Protein AF-A0A935EJ05-F1 (afdb_monomer_lite)

Structure (mmCIF, N/CA/C/O backbone):
data_AF-A0A935EJ05-F1
#
_entry.id   AF-A0A935EJ05-F1
#
loop_
_atom_site.group_PDB
_atom_site.id
_atom_site.type_symbol
_atom_site.label_atom_id
_atom_site.label_alt_id
_atom_site.label_comp_id
_atom_site.label_asym_id
_atom_site.label_entity_id
_atom_site.label_seq_id
_atom_site.pdbx_PDB_ins_code
_atom_site.Cartn_x
_atom_site.Cartn_y
_atom_site.Cartn_z
_atom_site.occupancy
_atom_site.B_iso_or_equiv
_atom_site.auth_seq_id
_atom_site.auth_comp_id
_atom_site.auth_asym_id
_atom_site.auth_atom_id
_atom_site.pdbx_PDB_model_num
ATOM 1 N N . MET A 1 1 ? -19.590 2.234 17.510 1.00 47.81 1 MET A N 1
ATOM 2 C CA . MET A 1 1 ? -18.972 3.564 17.325 1.00 47.81 1 MET A CA 1
ATOM 3 C C . MET A 1 1 ? -18.011 3.777 18.486 1.00 47.81 1 MET A C 1
ATOM 5 O O . MET A 1 1 ? -18.469 3.718 19.620 1.00 47.81 1 MET A O 1
ATOM 9 N N . PHE A 1 2 ? -16.704 3.905 18.238 1.00 45.69 2 PHE A N 1
ATOM 10 C CA . PHE A 1 2 ? -15.727 4.216 19.293 1.00 45.69 2 PHE A CA 1
ATOM 11 C C . PHE A 1 2 ? -15.609 5.738 19.418 1.00 45.69 2 PHE A C 1
ATOM 13 O O . PHE A 1 2 ? -15.189 6.392 18.466 1.00 45.69 2 PHE A O 1
ATOM 20 N N . ALA A 1 3 ? -16.020 6.293 20.558 1.00 40.94 3 ALA A N 1
ATOM 21 C CA . ALA A 1 3 ? -15.982 7.726 20.847 1.00 40.94 3 ALA A CA 1
ATOM 22 C C . ALA A 1 3 ? -15.034 7.996 22.028 1.00 40.94 3 ALA A C 1
ATOM 24 O O . ALA A 1 3 ? -15.463 8.155 23.167 1.00 40.94 3 ALA A O 1
ATOM 25 N N . SER A 1 4 ? -13.733 8.004 21.753 1.00 39.62 4 SER A N 1
ATOM 26 C CA . SER A 1 4 ? -12.677 8.509 22.639 1.00 39.62 4 SER A CA 1
ATOM 27 C C . SER A 1 4 ? -11.564 9.100 21.772 1.00 39.62 4 SER A C 1
ATOM 29 O O . SER A 1 4 ? -11.474 8.759 20.593 1.00 39.62 4 SER A O 1
ATOM 31 N N . SER A 1 5 ? -10.743 10.004 22.323 1.00 47.84 5 SER A N 1
ATOM 32 C CA . SER A 1 5 ? -9.617 10.602 21.586 1.00 47.84 5 SER A CA 1
ATOM 33 C C . SER A 1 5 ? -8.702 9.519 21.016 1.00 47.84 5 SER A C 1
ATOM 35 O O . SER A 1 5 ? -8.387 9.562 19.837 1.00 47.84 5 SER A O 1
ATOM 37 N N . ASP A 1 6 ? -8.429 8.478 21.801 1.00 56.91 6 ASP A N 1
ATOM 38 C CA . ASP A 1 6 ? -7.730 7.269 21.374 1.00 56.91 6 ASP A CA 1
ATOM 39 C C . ASP A 1 6 ? -8.587 6.045 21.699 1.00 56.91 6 ASP A C 1
ATOM 41 O O . ASP A 1 6 ? -9.096 5.917 22.818 1.00 56.91 6 ASP A O 1
ATOM 45 N N . ALA A 1 7 ? -8.777 5.149 20.730 1.00 62.22 7 ALA A N 1
ATOM 46 C CA . ALA A 1 7 ? -9.457 3.876 20.934 1.00 62.22 7 ALA A CA 1
ATOM 47 C C . ALA A 1 7 ? -8.416 2.755 21.027 1.00 62.22 7 ALA A C 1
ATOM 49 O O . ALA A 1 7 ? -7.776 2.400 20.037 1.00 62.22 7 ALA A O 1
ATOM 50 N N . THR A 1 8 ? -8.264 2.170 22.213 1.00 65.00 8 THR A N 1
ATOM 51 C CA . THR A 1 8 ? -7.400 1.002 22.419 1.00 65.00 8 THR A CA 1
ATOM 52 C C . THR A 1 8 ? -8.254 -0.247 22.497 1.00 65.00 8 THR A C 1
ATOM 54 O O . THR A 1 8 ? -9.119 -0.367 23.366 1.00 65.00 8 THR A O 1
ATOM 57 N N . LEU A 1 9 ? -7.994 -1.201 21.609 1.00 69.88 9 LEU A N 1
ATOM 58 C CA . LEU A 1 9 ? -8.650 -2.496 21.654 1.00 69.88 9 LEU A CA 1
ATOM 59 C C . LEU A 1 9 ? -7.857 -3.445 22.559 1.00 69.88 9 LEU A C 1
ATOM 61 O O . LEU A 1 9 ? -6.690 -3.741 22.293 1.00 69.88 9 LEU A O 1
ATOM 65 N N . VAL A 1 10 ? -8.499 -3.934 23.621 1.00 58.50 10 VAL A N 1
ATOM 66 C CA . VAL A 1 10 ? -7.973 -4.994 24.491 1.00 58.50 10 VAL A CA 1
ATOM 67 C C . VAL A 1 10 ? -8.939 -6.172 24.403 1.00 58.50 10 VAL A C 1
ATOM 69 O O . VAL A 1 10 ? -10.046 -6.110 24.929 1.00 58.50 10 VAL A O 1
ATOM 72 N N . GLY A 1 11 ? -8.539 -7.224 23.686 1.00 48.09 11 GLY A N 1
ATOM 73 C CA . GLY A 1 11 ? -9.376 -8.398 23.415 1.00 48.09 11 GLY A CA 1
ATOM 74 C C . GLY A 1 11 ? -9.926 -8.457 21.986 1.00 48.09 11 GLY A C 1
ATOM 75 O O . GLY A 1 11 ? -9.450 -7.756 21.090 1.00 48.09 11 GLY A O 1
ATOM 76 N N . ASN A 1 12 ? -10.902 -9.342 21.772 1.00 52.47 12 ASN A N 1
ATOM 77 C CA . ASN A 1 12 ? -11.478 -9.606 20.453 1.00 52.47 12 ASN A CA 1
ATOM 78 C C . ASN A 1 12 ? -12.685 -8.698 20.205 1.00 52.47 12 ASN A C 1
ATOM 80 O O . ASN A 1 12 ? -13.637 -8.721 20.984 1.00 52.47 12 ASN A O 1
ATOM 84 N N . VAL A 1 13 ? -12.679 -7.948 19.103 1.00 67.19 13 VAL A N 1
ATOM 85 C CA . VAL A 1 13 ? -13.841 -7.172 18.651 1.00 67.19 13 VAL A CA 1
ATOM 86 C C . VAL A 1 13 ? -14.150 -7.488 17.195 1.00 67.19 13 VAL A C 1
ATOM 88 O O . VAL A 1 13 ? -13.272 -7.503 16.333 1.00 67.19 13 VAL A O 1
ATOM 91 N N . THR A 1 14 ? -15.431 -7.712 16.918 1.00 57.09 14 THR A N 1
ATOM 92 C CA . THR A 1 14 ? -15.978 -7.776 15.563 1.00 57.09 14 THR A CA 1
ATOM 93 C C . THR A 1 14 ? -16.782 -6.509 15.322 1.00 57.09 14 THR A C 1
ATOM 95 O O . THR A 1 14 ? -17.647 -6.164 16.128 1.00 57.09 14 THR A O 1
ATOM 98 N N . LEU A 1 15 ? -16.491 -5.801 14.232 1.00 63.00 15 LEU A N 1
ATOM 99 C CA . LEU A 1 15 ? -17.239 -4.605 13.851 1.00 63.00 15 LEU A CA 1
ATOM 100 C C . LEU A 1 15 ? -18.220 -4.916 12.716 1.00 63.00 15 LEU A C 1
ATOM 102 O O . LEU A 1 15 ? -17.890 -5.639 11.773 1.00 63.00 15 LEU A O 1
ATOM 106 N N . GLY A 1 16 ? -19.419 -4.339 12.828 1.00 55.34 16 GLY A N 1
ATOM 107 C CA . GLY A 1 16 ? -20.314 -4.106 11.693 1.00 55.34 16 GLY A CA 1
ATOM 108 C C . GLY A 1 16 ? -19.818 -2.945 10.821 1.00 55.34 16 GLY A C 1
ATOM 109 O O . GLY A 1 16 ? -18.735 -2.408 11.063 1.00 55.34 16 GLY A O 1
ATOM 110 N N . ASP A 1 17 ? -20.619 -2.516 9.844 1.00 57.94 17 ASP A N 1
ATOM 111 C CA . ASP A 1 17 ? -20.356 -1.264 9.125 1.00 57.94 17 ASP A CA 1
ATOM 112 C C . ASP A 1 17 ? -20.295 -0.075 10.098 1.00 57.94 17 ASP A C 1
ATOM 114 O O . ASP A 1 17 ? -21.114 0.053 11.015 1.00 57.94 17 ASP A O 1
ATOM 118 N N . GLY A 1 18 ? -19.323 0.820 9.908 1.00 61.59 18 GLY A N 1
ATOM 119 C CA . GLY A 1 18 ? -19.236 2.022 10.730 1.00 61.59 18 GLY A CA 1
ATOM 120 C C . GLY A 1 18 ? -17.973 2.857 10.548 1.00 61.59 18 GLY A C 1
ATOM 121 O O . GLY A 1 18 ? -16.944 2.406 10.042 1.00 61.59 18 GLY A O 1
ATOM 122 N N . ASN A 1 19 ? -18.065 4.100 11.022 1.00 64.19 19 ASN A N 1
ATOM 123 C CA . ASN A 1 19 ? -16.942 5.027 11.119 1.00 64.19 19 ASN A CA 1
ATOM 124 C C . ASN A 1 19 ? -16.327 4.964 12.522 1.00 64.19 19 ASN A C 1
ATOM 126 O O . ASN A 1 19 ? -17.043 4.903 13.530 1.00 64.19 19 ASN A O 1
ATOM 130 N N . VAL A 1 20 ? -15.000 5.034 12.590 1.00 68.81 20 VAL A N 1
ATOM 131 C CA . VAL A 1 20 ? -14.280 5.322 13.836 1.00 68.81 20 VAL A CA 1
ATOM 132 C C . VAL A 1 20 ? -14.153 6.836 13.975 1.00 68.81 20 VAL A C 1
ATOM 134 O O . VAL A 1 20 ? -13.701 7.504 13.053 1.00 68.81 20 VAL A O 1
ATOM 137 N N . THR A 1 21 ? -14.559 7.374 15.124 1.00 64.19 21 THR A N 1
ATOM 138 C CA . THR A 1 21 ? -14.509 8.813 15.445 1.00 64.19 21 THR A CA 1
ATOM 139 C C . THR A 1 21 ? -13.397 9.138 16.453 1.00 64.19 21 THR A C 1
ATOM 141 O O . THR A 1 21 ? -13.548 10.041 17.269 1.00 64.19 21 THR A O 1
ATOM 144 N N . ALA A 1 22 ? -12.307 8.369 16.429 1.00 70.44 22 ALA A N 1
ATOM 145 C CA . ALA A 1 22 ? -11.110 8.563 17.254 1.00 70.44 22 ALA A CA 1
ATOM 146 C C . ALA A 1 22 ? -9.976 9.165 16.412 1.00 70.44 22 ALA A C 1
ATOM 148 O O . ALA A 1 22 ? -10.008 9.046 15.192 1.00 70.44 22 ALA A O 1
ATOM 149 N N . THR A 1 23 ? -8.959 9.772 17.025 1.00 76.62 23 THR A N 1
ATOM 150 C CA . THR A 1 23 ? -7.753 10.209 16.291 1.00 76.62 23 THR A CA 1
ATOM 151 C C . THR A 1 23 ? -6.787 9.045 16.066 1.00 76.62 23 THR A C 1
ATOM 153 O O . THR A 1 23 ? -6.032 9.036 15.089 1.00 76.62 23 THR A O 1
ATOM 156 N N . SER A 1 24 ? -6.844 8.024 16.926 1.00 85.00 24 SER A N 1
ATOM 157 C CA . SER A 1 24 ? -6.089 6.785 16.773 1.00 85.00 24 SER A CA 1
ATOM 158 C C . SER A 1 24 ? -6.899 5.534 17.135 1.00 85.00 24 SER A C 1
ATOM 160 O O . SER A 1 24 ? -7.814 5.562 17.961 1.00 85.00 24 SER A O 1
ATOM 162 N N . LEU A 1 25 ? -6.547 4.420 16.490 1.00 89.38 25 LEU A N 1
ATOM 163 C CA . LEU A 1 25 ? -6.999 3.070 16.802 1.00 89.38 25 LEU A CA 1
ATOM 164 C C . LEU A 1 25 ? -5.767 2.183 17.012 1.00 89.38 25 LEU A C 1
ATOM 166 O O . LEU A 1 25 ? -5.023 1.908 16.067 1.00 89.38 25 LEU A O 1
ATOM 170 N N . ALA A 1 26 ? -5.558 1.737 18.248 1.00 90.38 26 ALA A N 1
ATOM 171 C CA . ALA A 1 26 ? -4.430 0.896 18.630 1.00 90.38 26 ALA A CA 1
ATOM 172 C C . ALA A 1 26 ? -4.877 -0.551 18.892 1.00 90.38 26 ALA A C 1
ATOM 174 O O . ALA A 1 26 ? -5.743 -0.809 19.734 1.00 90.38 26 ALA A O 1
ATOM 175 N N . LEU A 1 27 ? -4.263 -1.505 18.189 1.00 90.50 27 LEU A N 1
ATOM 176 C CA . LEU A 1 27 ? -4.427 -2.942 18.403 1.00 90.50 27 LEU A CA 1
ATOM 177 C C . LEU A 1 27 ? -3.272 -3.453 19.266 1.00 90.50 27 LEU A C 1
ATOM 179 O O . LEU A 1 27 ? -2.158 -3.651 18.776 1.00 90.50 27 LEU A O 1
ATOM 183 N N . ASN A 1 28 ? -3.523 -3.662 20.557 1.00 88.06 28 ASN A N 1
ATOM 184 C CA . ASN A 1 28 ? -2.504 -4.188 21.464 1.00 88.06 28 ASN A CA 1
ATOM 185 C C . ASN A 1 28 ? -2.131 -5.634 21.122 1.00 88.06 28 ASN A C 1
ATOM 187 O O . ASN A 1 28 ? -2.900 -6.364 20.497 1.00 88.06 28 ASN A O 1
ATOM 191 N N . THR A 1 29 ? -0.957 -6.070 21.577 1.00 89.44 29 THR A N 1
ATOM 192 C CA . THR A 1 29 ? -0.537 -7.471 21.468 1.00 89.44 29 THR A CA 1
ATOM 193 C C . THR A 1 29 ? -1.628 -8.401 22.003 1.00 89.44 29 THR A C 1
ATOM 195 O O . THR A 1 29 ? -2.122 -8.214 23.114 1.00 89.44 29 THR A O 1
ATOM 198 N N . GLY A 1 30 ? -2.016 -9.394 21.202 1.00 85.75 30 GLY A N 1
ATOM 199 C CA . GLY A 1 30 ? -3.084 -10.343 21.533 1.00 85.75 30 GLY A CA 1
ATOM 200 C C . GLY A 1 30 ? -4.512 -9.843 21.274 1.00 85.75 30 GLY A C 1
ATOM 201 O O . GLY A 1 30 ? -5.436 -10.649 21.334 1.00 85.75 30 GLY A O 1
ATOM 202 N N . ALA A 1 31 ? -4.719 -8.562 20.950 1.00 89.00 31 ALA A N 1
ATOM 203 C CA . ALA A 1 31 ? -6.017 -8.075 20.491 1.00 89.00 31 ALA A CA 1
ATOM 204 C C . ALA A 1 31 ? -6.293 -8.551 19.059 1.00 89.00 31 ALA A C 1
ATOM 206 O O . ALA A 1 31 ? -5.389 -8.569 18.219 1.00 89.00 31 ALA A O 1
ATOM 207 N N . VAL A 1 32 ? -7.550 -8.892 18.773 1.00 89.75 32 VAL A N 1
ATOM 208 C CA . VAL A 1 32 ? -8.003 -9.259 17.428 1.00 89.75 32 VAL A CA 1
ATOM 209 C C . VAL A 1 32 ? -9.156 -8.352 17.028 1.00 89.75 32 VAL A C 1
ATOM 211 O O . VAL A 1 32 ? -10.212 -8.351 17.657 1.00 89.75 32 VAL A O 1
ATOM 214 N N . LEU A 1 33 ? -8.970 -7.608 15.945 1.00 89.44 33 LEU A N 1
ATOM 215 C CA . LEU A 1 33 ? -10.027 -6.890 15.255 1.00 89.44 33 LEU A CA 1
ATOM 216 C C . LEU A 1 33 ? -10.383 -7.653 13.977 1.00 89.44 33 LEU A C 1
ATOM 218 O O . LEU A 1 33 ? -9.564 -7.772 13.066 1.00 89.44 33 LEU A O 1
ATOM 222 N N . ALA A 1 34 ? -11.599 -8.188 13.910 1.00 90.00 34 ALA A N 1
ATOM 223 C CA . ALA A 1 34 ? -12.103 -8.875 12.725 1.00 90.00 34 ALA A CA 1
ATOM 224 C C . ALA A 1 34 ? -13.115 -7.989 11.983 1.00 90.00 34 ALA A C 1
ATOM 226 O O . ALA A 1 34 ? -14.203 -7.716 12.496 1.00 90.00 34 ALA A O 1
ATOM 227 N N . VAL A 1 35 ? -12.781 -7.573 10.761 1.00 86.69 35 VAL A N 1
ATOM 228 C CA . VAL A 1 35 ? -13.686 -6.866 9.846 1.00 86.69 35 VAL A CA 1
ATOM 229 C C . VAL A 1 35 ? -14.279 -7.915 8.909 1.00 86.69 35 VAL A C 1
ATOM 231 O O . VAL A 1 35 ? -13.615 -8.386 7.992 1.00 86.69 35 VAL A O 1
ATOM 234 N N . SER A 1 36 ? -15.504 -8.370 9.172 1.00 84.62 36 SER A N 1
ATOM 235 C CA . SER A 1 36 ? -16.108 -9.502 8.446 1.00 84.62 36 SER A CA 1
ATOM 236 C C . SER A 1 36 ? -17.238 -9.031 7.538 1.00 84.62 36 SER A C 1
ATOM 238 O O . SER A 1 36 ? -18.319 -8.734 8.028 1.00 84.62 36 SER A O 1
ATOM 240 N N . GLY A 1 37 ? -16.985 -8.942 6.227 1.00 77.75 37 GLY A N 1
ATOM 241 C CA . GLY A 1 37 ? -18.000 -8.597 5.216 1.00 77.75 37 GLY A CA 1
ATOM 242 C C . GLY A 1 37 ? -18.483 -7.139 5.215 1.00 77.75 37 GLY A C 1
ATOM 243 O O . GLY A 1 37 ? -19.319 -6.789 4.392 1.00 77.75 37 GLY A O 1
ATOM 244 N N . ASN A 1 38 ? -17.943 -6.303 6.102 1.00 85.62 38 ASN A N 1
ATOM 245 C CA . ASN A 1 38 ? -18.301 -4.894 6.286 1.00 85.62 38 ASN A CA 1
ATOM 246 C C . ASN A 1 38 ? -17.145 -3.974 5.881 1.00 85.62 38 ASN A C 1
ATOM 248 O O . ASN A 1 38 ? -16.023 -4.446 5.691 1.00 85.62 38 ASN A O 1
ATOM 252 N N . THR A 1 39 ? -17.386 -2.663 5.810 1.00 89.25 39 THR A N 1
ATOM 253 C CA . THR A 1 39 ? -16.303 -1.672 5.704 1.00 89.25 39 THR A CA 1
ATOM 254 C C . THR A 1 39 ? -16.087 -0.920 7.016 1.00 89.25 39 THR A C 1
ATOM 256 O O . THR A 1 39 ? -16.956 -0.184 7.483 1.00 89.25 39 THR A O 1
ATOM 259 N N . LEU A 1 40 ? -14.879 -1.031 7.566 1.00 90.88 40 LEU A N 1
ATOM 260 C CA . LEU A 1 40 ? -14.379 -0.176 8.636 1.00 90.88 40 LEU A CA 1
ATOM 261 C C . LEU A 1 40 ? -13.755 1.084 8.035 1.00 90.88 40 LEU A C 1
ATOM 263 O O . LEU A 1 40 ? -12.720 1.004 7.379 1.00 90.88 40 LEU A O 1
ATOM 267 N N . THR A 1 41 ? -14.346 2.250 8.286 1.00 91.31 41 THR A N 1
ATOM 268 C CA . THR A 1 41 ? -13.802 3.520 7.784 1.00 91.31 41 THR A CA 1
ATOM 269 C C . THR A 1 41 ? -13.012 4.270 8.856 1.00 91.31 41 THR A C 1
ATOM 271 O O . THR A 1 41 ? -13.528 4.584 9.932 1.00 91.31 41 THR A O 1
ATOM 274 N N . LEU A 1 42 ? -11.772 4.607 8.508 1.00 91.62 42 LEU A N 1
ATOM 275 C CA . LEU A 1 42 ? -10.798 5.372 9.277 1.00 91.62 42 LEU A CA 1
ATOM 276 C C . LEU A 1 42 ? -10.559 6.720 8.575 1.00 91.62 42 LEU A C 1
ATOM 278 O O . LEU A 1 42 ? -9.752 6.829 7.652 1.00 91.62 42 LEU A O 1
ATOM 282 N N . ASN A 1 43 ? -11.313 7.745 8.978 1.00 89.88 43 ASN A N 1
ATOM 283 C CA . ASN A 1 43 ? -11.222 9.097 8.423 1.00 89.88 43 ASN A CA 1
ATOM 284 C C . ASN A 1 43 ? -10.342 9.987 9.308 1.00 89.88 43 ASN A C 1
ATOM 286 O O . ASN A 1 43 ? -10.773 10.408 10.379 1.00 89.88 43 ASN A O 1
ATOM 290 N N . GLY A 1 44 ? -9.114 10.250 8.864 1.00 90.00 44 GLY A N 1
ATOM 291 C CA . GLY A 1 44 ? -8.141 11.013 9.643 1.00 90.00 44 GLY A CA 1
ATOM 292 C C . GLY A 1 44 ? -7.616 10.266 10.874 1.00 90.00 44 GLY A C 1
ATOM 293 O O . GLY A 1 44 ? -7.174 10.900 11.830 1.00 90.00 44 GLY A O 1
ATOM 294 N N . VAL A 1 45 ? -7.710 8.931 10.877 1.00 89.69 45 VAL A N 1
ATOM 295 C CA . VAL A 1 45 ? -7.394 8.086 12.038 1.00 89.69 45 VAL A CA 1
ATOM 296 C C . VAL A 1 45 ? -6.078 7.356 11.813 1.00 89.69 45 VAL A C 1
ATOM 298 O O . VAL A 1 45 ? -5.845 6.767 10.756 1.00 89.69 45 VAL A O 1
ATOM 301 N N . SER A 1 46 ? -5.223 7.350 12.833 1.00 92.00 46 SER A N 1
ATOM 302 C CA . SER A 1 46 ? -3.995 6.552 12.834 1.00 92.00 46 SER A CA 1
ATOM 303 C C . SER A 1 46 ? -4.265 5.136 13.337 1.00 92.00 46 SER A C 1
ATOM 305 O O . SER A 1 46 ? -4.645 4.950 14.489 1.00 92.00 46 SER A O 1
ATOM 307 N N . LEU A 1 47 ? -4.043 4.132 12.494 1.00 94.00 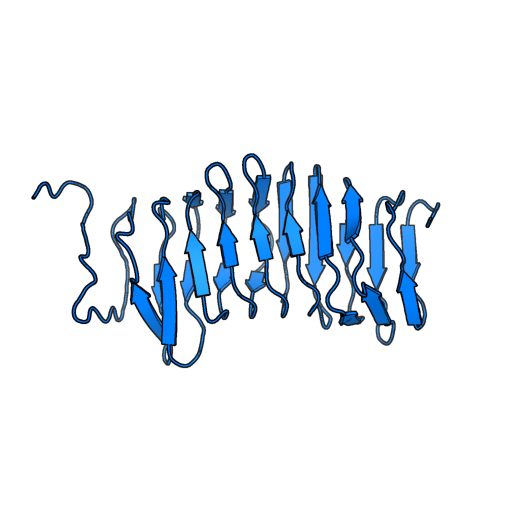47 LEU A N 1
ATOM 308 C CA . LEU A 1 47 ? -4.113 2.717 12.848 1.00 94.00 47 LEU A CA 1
ATOM 309 C C . LEU A 1 47 ? -2.722 2.202 13.221 1.00 94.00 47 LEU A C 1
ATOM 311 O O . LEU A 1 47 ? -1.773 2.355 12.448 1.00 94.00 47 LEU A O 1
ATOM 315 N N . SER A 1 48 ? -2.589 1.579 14.389 1.00 93.25 48 SER A N 1
ATOM 316 C CA . SER A 1 48 ? -1.292 1.087 14.859 1.00 93.25 48 SER A CA 1
ATOM 317 C C . SER A 1 48 ? -1.387 -0.115 15.793 1.00 93.25 48 SER A C 1
ATOM 319 O O . SER A 1 48 ? -2.453 -0.438 16.312 1.00 93.25 48 SER A O 1
ATOM 321 N N . GLY A 1 49 ? -0.240 -0.745 16.047 1.00 90.50 49 GLY A N 1
ATOM 322 C CA . GLY A 1 49 ? -0.066 -1.714 17.127 1.00 90.50 49 GLY A CA 1
ATOM 323 C C . GLY A 1 49 ? 0.265 -3.126 16.651 1.00 90.50 49 GLY A C 1
ATOM 324 O O . GLY A 1 49 ? 0.246 -3.422 15.455 1.00 90.50 49 GLY A O 1
ATOM 325 N N . ALA A 1 50 ? 0.577 -3.988 17.619 1.00 93.12 50 ALA A N 1
ATOM 326 C CA . ALA A 1 50 ? 1.095 -5.342 17.415 1.00 93.12 50 ALA A CA 1
ATOM 327 C C . ALA A 1 50 ? 0.016 -6.447 17.460 1.00 93.12 50 ALA A C 1
ATOM 329 O O . ALA A 1 50 ? 0.340 -7.634 17.483 1.00 93.12 50 ALA A O 1
ATOM 330 N N . GLY A 1 51 ? -1.264 -6.074 17.516 1.00 93.12 51 GLY A N 1
ATOM 331 C CA . GLY A 1 51 ? -2.393 -7.002 17.467 1.00 93.12 51 GLY A CA 1
ATOM 332 C C . GLY A 1 51 ? -2.657 -7.586 16.075 1.00 93.12 51 GLY A C 1
ATOM 333 O O . GLY A 1 51 ? -1.842 -7.490 15.158 1.00 93.12 51 GLY A O 1
ATOM 334 N N . THR A 1 52 ? -3.823 -8.210 15.918 1.00 94.62 52 THR A N 1
ATOM 335 C CA . THR A 1 52 ? -4.275 -8.815 14.659 1.00 94.62 52 THR A CA 1
ATOM 336 C C . THR A 1 52 ? -5.451 -8.039 14.074 1.00 94.62 52 THR A C 1
ATOM 338 O O . THR A 1 52 ? -6.467 -7.869 14.742 1.00 94.62 52 THR A O 1
ATOM 341 N N . LEU A 1 53 ? -5.348 -7.628 12.813 1.00 94.25 53 LEU A N 1
ATOM 342 C CA . LEU A 1 53 ? -6.445 -7.127 11.989 1.00 94.25 53 LEU A CA 1
ATOM 343 C C . LEU A 1 53 ? -6.726 -8.133 10.871 1.00 94.25 53 LEU A C 1
ATOM 345 O O . LEU A 1 53 ? -5.861 -8.416 10.045 1.00 94.25 53 LEU A O 1
ATOM 349 N N . SER A 1 54 ? -7.924 -8.707 10.857 1.00 92.62 54 SER A N 1
ATOM 350 C CA . SER A 1 54 ? -8.270 -9.842 9.993 1.00 92.62 54 SER A CA 1
ATOM 351 C C . SER A 1 54 ? -9.702 -9.757 9.467 1.00 92.62 54 SER A C 1
ATOM 353 O O . SER A 1 54 ? -10.449 -8.844 9.815 1.00 92.62 54 SER A O 1
ATOM 355 N N . GLY A 1 55 ? -10.086 -10.732 8.643 1.00 90.56 55 GLY A N 1
ATOM 356 C CA . GLY A 1 55 ? -11.414 -10.830 8.045 1.00 90.56 55 GLY A CA 1
ATOM 357 C C . GLY A 1 55 ? -11.450 -10.351 6.593 1.00 90.56 55 GLY A C 1
ATOM 358 O O . GLY A 1 55 ? -10.501 -9.757 6.090 1.00 90.56 55 GLY A O 1
ATOM 359 N N . ALA A 1 56 ? -12.543 -10.681 5.905 1.00 90.44 56 ALA A N 1
ATOM 360 C CA . ALA A 1 56 ? -12.729 -10.395 4.479 1.00 90.44 56 ALA A CA 1
ATOM 361 C C . ALA A 1 56 ? -13.348 -9.013 4.196 1.00 90.44 56 ALA A C 1
ATOM 363 O O . ALA A 1 56 ? -13.534 -8.645 3.041 1.00 90.44 56 ALA A O 1
ATOM 364 N N . GLY A 1 57 ? -13.731 -8.276 5.239 1.00 91.19 57 GLY A N 1
ATOM 365 C CA . GLY A 1 57 ? -14.244 -6.917 5.130 1.00 91.19 57 GLY A CA 1
ATOM 366 C C . GLY A 1 57 ? -13.130 -5.890 4.924 1.00 91.19 5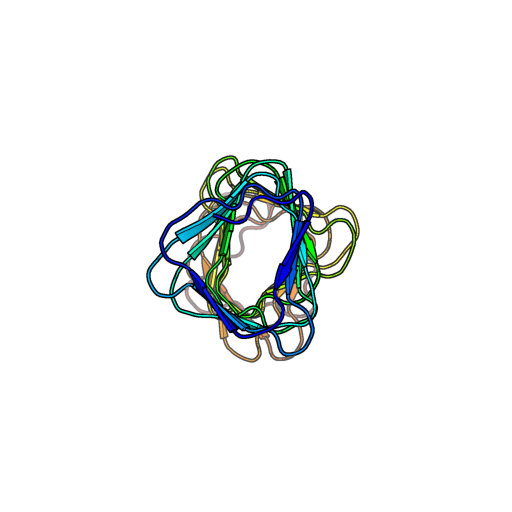7 GLY A C 1
ATOM 367 O O . GLY A 1 57 ? -11.962 -6.149 5.197 1.00 91.19 57 GLY A O 1
ATOM 368 N N . LEU A 1 58 ? -13.505 -4.717 4.429 1.00 94.06 58 LEU A N 1
ATOM 369 C CA . LEU A 1 58 ? -12.580 -3.690 3.970 1.00 94.06 58 LEU A CA 1
ATOM 370 C C . LEU A 1 58 ? -12.188 -2.724 5.091 1.00 94.06 58 LEU A C 1
ATOM 372 O O . LEU A 1 58 ? -13.041 -2.246 5.836 1.00 94.06 58 LEU A O 1
ATOM 376 N N . VAL A 1 59 ? -10.913 -2.358 5.160 1.00 96.12 59 VAL A N 1
ATOM 377 C CA . VAL A 1 59 ? -10.412 -1.253 5.985 1.00 96.12 59 VAL A CA 1
ATOM 378 C C . VAL A 1 59 ? -10.150 -0.058 5.076 1.00 96.12 59 VAL A C 1
ATOM 380 O O . VAL A 1 59 ? -9.203 -0.047 4.290 1.00 96.12 59 VAL A O 1
ATOM 383 N N . ARG A 1 60 ? -11.010 0.956 5.160 1.00 96.12 60 ARG A N 1
ATOM 384 C CA . ARG A 1 60 ? -10.965 2.148 4.312 1.00 96.12 60 ARG A CA 1
ATOM 385 C C . ARG A 1 60 ? -10.297 3.312 5.035 1.00 96.12 60 ARG A C 1
ATOM 387 O O . ARG A 1 60 ? -10.843 3.833 6.003 1.00 96.12 60 ARG A O 1
ATOM 394 N N . MET A 1 61 ? -9.180 3.783 4.499 1.00 96.50 61 MET A N 1
ATOM 395 C CA . MET A 1 61 ? -8.470 4.982 4.939 1.00 96.50 61 MET A CA 1
ATOM 396 C C . MET A 1 61 ? -8.937 6.207 4.146 1.00 96.50 61 MET A C 1
ATOM 398 O O . MET A 1 61 ? -9.102 6.139 2.925 1.00 96.50 61 MET A O 1
ATOM 402 N N . GLN A 1 62 ? -9.141 7.332 4.830 1.00 94.25 62 GLN A N 1
ATOM 403 C CA . GLN A 1 62 ? -9.533 8.613 4.231 1.00 94.25 62 GLN A CA 1
ATOM 404 C C . GLN A 1 62 ? -8.848 9.790 4.925 1.00 94.25 62 GLN A C 1
ATOM 406 O O . GLN A 1 62 ? -8.371 9.657 6.056 1.00 94.25 62 GLN A O 1
ATOM 411 N N . ALA A 1 63 ? -8.849 10.951 4.263 1.00 93.88 63 ALA A N 1
ATOM 412 C CA . ALA A 1 63 ? -8.171 12.160 4.731 1.00 93.88 63 ALA A CA 1
ATOM 413 C C . ALA A 1 63 ? -6.686 11.891 5.063 1.00 93.88 63 ALA A C 1
ATOM 415 O O . ALA A 1 63 ? -6.065 11.000 4.483 1.00 93.88 63 ALA A O 1
ATOM 416 N N . THR A 1 64 ? -6.087 12.683 5.951 1.00 94.62 64 THR A N 1
ATOM 417 C CA . THR A 1 64 ? -4.707 12.457 6.397 1.00 94.62 64 THR A CA 1
ATOM 418 C C . THR A 1 64 ? -4.682 11.393 7.487 1.00 94.62 64 THR A C 1
ATOM 420 O O . THR A 1 64 ? -5.043 11.677 8.624 1.00 94.62 64 THR A O 1
ATOM 423 N N . SER A 1 65 ? -4.243 10.182 7.149 1.00 93.62 65 SER A N 1
ATOM 424 C CA . SER A 1 65 ? -4.228 9.027 8.057 1.00 93.62 65 SER A CA 1
ATOM 425 C C . SER A 1 65 ? -2.848 8.366 8.124 1.00 93.62 65 SER A C 1
ATOM 427 O O . SER A 1 65 ? -1.971 8.633 7.301 1.00 93.62 65 SER A O 1
ATOM 429 N N . THR A 1 66 ? -2.649 7.473 9.095 1.00 94.06 66 THR A N 1
ATOM 430 C CA . THR A 1 66 ? -1.407 6.694 9.234 1.00 94.06 66 THR A CA 1
ATOM 431 C C . THR A 1 66 ? -1.718 5.218 9.452 1.00 94.06 66 THR A C 1
ATOM 433 O O . THR A 1 66 ? -2.665 4.886 10.157 1.00 94.06 66 THR A O 1
ATOM 436 N N . ILE A 1 67 ? -0.899 4.339 8.878 1.00 95.00 67 ILE A N 1
ATOM 437 C CA . ILE A 1 67 ? -0.844 2.910 9.188 1.00 95.00 67 ILE A CA 1
ATOM 438 C C . ILE A 1 67 ? 0.563 2.592 9.705 1.00 95.00 67 ILE A C 1
ATOM 440 O O . ILE A 1 67 ? 1.560 2.819 9.016 1.00 95.00 67 ILE A O 1
ATOM 444 N N . SER A 1 68 ? 0.638 2.042 10.915 1.00 94.31 68 SER A N 1
ATOM 445 C CA . SER A 1 68 ? 1.860 1.505 11.518 1.00 94.31 68 SER A CA 1
ATOM 446 C C . SER A 1 68 ? 1.625 0.050 11.921 1.00 94.31 68 SER A C 1
ATOM 448 O O . SER A 1 68 ? 1.213 -0.254 13.044 1.00 94.31 68 SER A O 1
ATOM 450 N N . ALA A 1 69 ? 1.812 -0.851 10.957 1.00 93.25 69 ALA A N 1
ATOM 451 C CA . ALA A 1 69 ? 1.469 -2.262 11.079 1.00 93.25 69 ALA A CA 1
ATOM 452 C C . ALA A 1 69 ? 2.654 -3.078 11.619 1.00 93.25 69 ALA A C 1
ATOM 454 O O . ALA A 1 69 ? 3.459 -3.611 10.856 1.00 93.25 69 ALA A O 1
ATOM 455 N N . SER A 1 70 ? 2.769 -3.169 12.947 1.00 93.50 70 SER A N 1
ATOM 456 C CA . SER A 1 70 ? 3.784 -3.996 13.624 1.00 93.50 70 SER A CA 1
ATOM 457 C C . SER A 1 70 ? 3.278 -5.382 14.050 1.00 93.50 70 SER A C 1
ATOM 459 O O . SER A 1 70 ? 4.048 -6.181 14.578 1.00 93.50 70 SER A O 1
ATOM 461 N N . GLY A 1 71 ? 1.989 -5.659 13.840 1.00 94.12 71 GLY A N 1
ATOM 462 C CA . GLY A 1 71 ? 1.324 -6.936 14.113 1.00 94.12 71 GLY A CA 1
ATOM 463 C C . GLY A 1 71 ? 0.920 -7.682 12.839 1.00 94.12 71 GLY A C 1
ATOM 464 O O . GLY A 1 71 ? 1.557 -7.545 11.800 1.00 94.12 71 GLY A O 1
ATOM 465 N N . THR A 1 72 ? -0.168 -8.455 12.898 1.00 96.06 72 THR A N 1
ATOM 466 C CA . THR A 1 72 ? -0.695 -9.204 11.738 1.00 96.06 72 THR A CA 1
ATOM 467 C C . THR A 1 72 ? -1.866 -8.459 11.104 1.00 96.06 72 THR A C 1
ATOM 469 O O . THR A 1 72 ? -2.946 -8.421 11.683 1.00 96.06 72 THR A O 1
ATOM 472 N N . TYR A 1 73 ? -1.683 -7.881 9.917 1.00 97.12 73 TYR A N 1
ATOM 473 C CA . TYR A 1 73 ? -2.696 -7.055 9.246 1.00 97.12 73 TYR A CA 1
ATOM 474 C C . TYR A 1 73 ? -3.086 -7.675 7.899 1.00 97.12 73 TYR A C 1
ATOM 476 O O . TYR A 1 73 ? -2.547 -7.316 6.856 1.00 97.12 73 TYR A O 1
ATOM 484 N N . ASN A 1 74 ? -4.023 -8.625 7.930 1.00 96.19 74 ASN A N 1
ATOM 485 C CA . ASN A 1 74 ? -4.400 -9.459 6.780 1.00 96.19 74 ASN A CA 1
ATOM 486 C C . ASN A 1 74 ? -5.736 -9.065 6.130 1.00 96.19 74 ASN A C 1
ATOM 488 O O . ASN A 1 74 ? -6.100 -9.633 5.102 1.00 96.19 74 ASN A O 1
ATOM 492 N N . ALA A 1 75 ? -6.483 -8.129 6.722 1.00 95.19 75 ALA A N 1
ATOM 493 C CA . ALA A 1 75 ? -7.700 -7.603 6.107 1.00 95.19 75 ALA A CA 1
ATOM 494 C C . ALA A 1 75 ? -7.378 -6.815 4.817 1.00 95.19 75 ALA A C 1
ATOM 496 O O . ALA A 1 75 ? -6.310 -6.205 4.737 1.00 95.19 75 ALA A O 1
ATOM 497 N N . PRO A 1 76 ? -8.280 -6.786 3.821 1.00 97.25 76 PRO A N 1
ATOM 498 C CA . PRO A 1 76 ? -8.185 -5.869 2.689 1.00 97.25 76 PRO A CA 1
ATOM 499 C C . PRO A 1 76 ? -8.142 -4.397 3.116 1.00 97.25 76 PRO A C 1
ATOM 501 O O . PRO A 1 76 ? -8.908 -3.973 3.982 1.00 97.25 76 PRO A O 1
ATOM 504 N N . PHE A 1 77 ? -7.305 -3.605 2.449 1.00 98.19 77 PHE A N 1
ATOM 505 C CA . PHE A 1 77 ? -7.187 -2.162 2.641 1.00 98.19 77 PHE A CA 1
ATOM 506 C C . PHE A 1 77 ? -7.554 -1.378 1.384 1.00 98.19 77 PHE A C 1
ATOM 508 O O . PHE A 1 77 ? -7.242 -1.77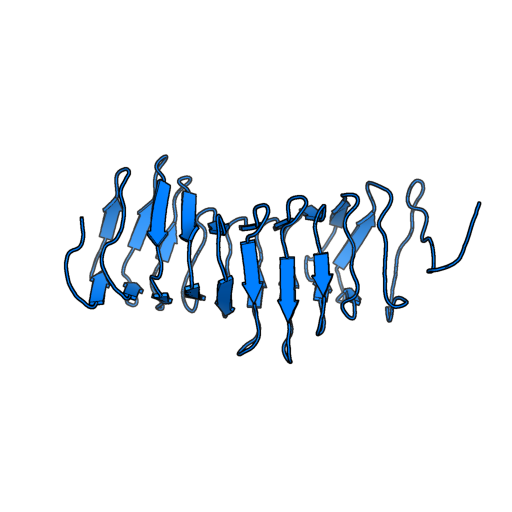1 0.260 1.00 98.19 77 PHE A O 1
ATOM 515 N N . GLU A 1 78 ? -8.138 -0.203 1.591 1.00 98.38 78 GLU A N 1
ATOM 516 C CA . GLU A 1 78 ? -8.373 0.792 0.550 1.00 98.38 78 GLU A CA 1
ATOM 517 C C . GLU A 1 78 ? -7.997 2.180 1.062 1.00 98.38 78 GLU A C 1
ATOM 519 O O . GLU A 1 78 ? -8.460 2.602 2.118 1.00 98.38 78 GLU A O 1
ATOM 524 N N . ILE A 1 79 ? -7.196 2.924 0.306 1.00 98.44 79 ILE A N 1
ATOM 525 C CA . ILE A 1 79 ? -7.010 4.359 0.520 1.00 98.44 79 ILE A CA 1
ATOM 526 C C . ILE A 1 79 ? -7.957 5.066 -0.440 1.00 98.44 79 ILE A C 1
ATOM 528 O O . ILE A 1 79 ? -7.715 5.120 -1.647 1.00 98.44 79 ILE A O 1
ATOM 532 N N . ASN A 1 80 ? -9.061 5.568 0.105 1.00 97.94 80 ASN A N 1
ATOM 533 C CA . ASN A 1 80 ? -10.157 6.126 -0.680 1.00 97.94 80 ASN A CA 1
ATOM 534 C C . ASN A 1 80 ? -9.939 7.604 -1.028 1.00 97.94 80 ASN A C 1
ATOM 536 O O . ASN A 1 80 ? -10.329 8.045 -2.103 1.00 97.94 80 ASN A O 1
ATOM 540 N N . SER A 1 81 ? -9.312 8.377 -0.138 1.00 97.62 81 SER A N 1
ATOM 541 C CA . SER A 1 81 ? -9.024 9.798 -0.365 1.00 97.62 81 SER A CA 1
ATOM 542 C C . SER A 1 81 ? -7.914 10.306 0.553 1.00 97.62 81 SER A C 1
ATOM 544 O O . SER A 1 81 ? -7.610 9.690 1.575 1.00 97.62 81 SER A O 1
ATOM 546 N N . GLY A 1 82 ? -7.335 11.460 0.213 1.00 97.19 82 GLY A N 1
ATOM 547 C CA . GLY A 1 82 ? -6.293 12.093 1.019 1.00 97.19 82 GLY A CA 1
ATOM 548 C C . GLY A 1 82 ? -4.969 11.330 0.984 1.00 97.19 82 GLY A C 1
ATOM 549 O O . GLY A 1 82 ? -4.680 10.605 0.031 1.00 97.19 82 GLY A O 1
ATOM 550 N N . THR A 1 83 ? -4.161 11.508 2.028 1.00 95.81 83 THR A N 1
ATOM 551 C CA . THR A 1 83 ? -2.826 10.910 2.130 1.00 95.81 83 THR A CA 1
ATOM 552 C C . THR A 1 83 ? -2.771 9.970 3.322 1.00 95.81 83 THR A C 1
ATOM 554 O O . THR A 1 83 ? -2.936 10.393 4.463 1.00 95.81 83 THR A O 1
ATOM 557 N N . THR A 1 84 ? -2.470 8.700 3.071 1.00 95.75 84 THR A N 1
ATOM 558 C CA . THR A 1 84 ? -2.147 7.737 4.126 1.00 95.75 84 THR A CA 1
ATOM 559 C C . THR A 1 84 ? -0.644 7.525 4.190 1.00 95.75 84 THR A C 1
ATOM 561 O O . THR A 1 84 ? -0.024 7.158 3.192 1.00 95.75 84 THR A O 1
ATOM 564 N N . THR A 1 85 ? -0.055 7.732 5.366 1.00 94.62 85 THR A N 1
ATOM 565 C CA . THR A 1 85 ? 1.348 7.386 5.610 1.00 94.62 85 THR A CA 1
ATOM 566 C C . THR A 1 85 ? 1.444 5.930 6.060 1.00 94.62 85 THR A C 1
ATOM 568 O O . THR A 1 85 ? 0.832 5.569 7.059 1.00 94.62 85 THR A O 1
ATOM 571 N N . GLY A 1 86 ? 2.175 5.085 5.333 1.00 93.31 86 GLY A N 1
ATOM 572 C CA . GLY A 1 86 ? 2.272 3.645 5.605 1.00 93.31 86 GLY A CA 1
ATOM 573 C C . GLY A 1 86 ? 3.645 3.218 6.122 1.00 93.31 86 GLY A C 1
ATOM 574 O O . GLY A 1 86 ? 4.671 3.650 5.599 1.00 93.31 86 GLY A O 1
ATOM 575 N N . SER A 1 87 ? 3.662 2.342 7.128 1.00 93.62 87 SER A N 1
ATOM 576 C CA . SER A 1 87 ? 4.858 1.653 7.631 1.00 93.62 87 SER A CA 1
ATOM 577 C C . SER A 1 87 ? 4.520 0.270 8.197 1.00 93.62 87 SER A C 1
ATOM 579 O O . SER A 1 87 ? 3.384 0.028 8.613 1.00 93.62 87 SER A O 1
ATOM 581 N N . GLY A 1 88 ? 5.509 -0.628 8.216 1.00 93.69 88 GLY A N 1
ATOM 582 C CA . GLY A 1 88 ? 5.333 -2.013 8.665 1.00 93.69 88 GLY A CA 1
ATOM 583 C C . GLY A 1 88 ? 4.860 -2.949 7.550 1.00 93.69 88 GLY A C 1
ATOM 584 O O . GLY A 1 88 ? 5.120 -2.674 6.376 1.00 93.69 88 GLY A O 1
ATOM 585 N N . THR A 1 89 ? 4.187 -4.044 7.919 1.00 95.44 89 THR A N 1
ATOM 586 C CA . THR A 1 89 ? 3.767 -5.096 6.977 1.00 95.44 89 THR A CA 1
ATOM 587 C C . THR A 1 89 ? 2.248 -5.220 6.894 1.00 95.44 89 THR A C 1
ATOM 589 O O . THR A 1 89 ? 1.582 -5.460 7.900 1.00 95.44 89 THR A O 1
ATOM 592 N N . LEU A 1 90 ? 1.704 -5.116 5.680 1.00 97.00 90 LEU A N 1
ATOM 593 C CA . LEU A 1 90 ? 0.330 -5.502 5.359 1.00 97.00 90 LEU A CA 1
ATOM 594 C C . LEU A 1 90 ? 0.327 -6.845 4.627 1.00 97.00 90 LEU A C 1
ATOM 596 O O . LEU A 1 90 ? 0.904 -6.970 3.550 1.00 97.00 90 LEU A O 1
ATOM 600 N N . GLY A 1 91 ? -0.347 -7.840 5.201 1.00 96.88 91 GLY A N 1
ATOM 601 C CA . GLY A 1 91 ? -0.552 -9.149 4.579 1.00 96.88 91 GLY A CA 1
ATOM 602 C C . GLY A 1 91 ? -1.751 -9.194 3.629 1.00 96.88 91 GLY A C 1
ATOM 603 O O . GLY A 1 91 ? -1.791 -10.023 2.723 1.00 96.88 91 GLY A O 1
ATOM 604 N N . GLY A 1 92 ? -2.734 -8.312 3.831 1.00 96.75 92 GLY A N 1
ATOM 605 C CA . GLY A 1 92 ? -3.921 -8.202 2.982 1.00 96.75 92 GLY A CA 1
ATOM 606 C C . GLY A 1 92 ? -3.684 -7.356 1.725 1.00 96.75 92 GLY A C 1
ATOM 607 O O . GLY A 1 92 ? -2.705 -6.611 1.660 1.00 96.75 92 GLY A O 1
ATOM 608 N N . PRO A 1 93 ? -4.571 -7.448 0.717 1.00 97.94 93 PRO A N 1
ATOM 609 C CA . PRO A 1 93 ? -4.466 -6.632 -0.489 1.00 97.94 93 PRO A CA 1
ATOM 610 C C . PRO A 1 93 ? -4.669 -5.145 -0.178 1.00 97.94 93 PRO A C 1
ATOM 612 O O . PRO A 1 93 ? -5.409 -4.791 0.740 1.00 97.94 93 PRO A O 1
ATOM 615 N N . LEU A 1 94 ? -4.058 -4.274 -0.981 1.00 98.62 94 LEU A N 1
ATOM 616 C CA . LEU A 1 94 ? -4.170 -2.820 -0.871 1.00 98.62 94 LEU A CA 1
ATOM 617 C C . LEU A 1 94 ? -4.630 -2.206 -2.193 1.00 98.62 94 LEU A C 1
ATOM 619 O O . LEU A 1 94 ? -3.999 -2.397 -3.233 1.00 98.62 94 LEU A O 1
ATOM 623 N N . THR A 1 95 ? -5.682 -1.392 -2.126 1.00 98.69 95 THR A N 1
ATOM 624 C CA . THR A 1 95 ? -6.156 -0.566 -3.242 1.00 98.69 95 THR A CA 1
ATOM 625 C C . THR A 1 95 ? -5.944 0.921 -2.953 1.00 98.69 95 THR A C 1
ATOM 627 O O . THR A 1 95 ? -6.271 1.402 -1.872 1.00 98.69 95 THR A O 1
ATOM 630 N N . ILE A 1 96 ? -5.426 1.678 -3.919 1.00 98.62 96 ILE A N 1
ATOM 631 C CA . ILE A 1 96 ? -5.305 3.141 -3.863 1.00 98.62 96 ILE A CA 1
ATOM 632 C C . ILE A 1 96 ? -6.231 3.729 -4.924 1.00 98.62 96 ILE A C 1
ATOM 634 O O . ILE A 1 96 ? -6.037 3.489 -6.118 1.00 98.62 96 ILE A O 1
ATOM 638 N N . LEU A 1 97 ? -7.247 4.482 -4.502 1.00 98.62 97 LEU A N 1
ATOM 639 C CA . LEU A 1 97 ? -8.228 5.066 -5.414 1.00 98.62 97 LEU A CA 1
ATOM 640 C C . LEU A 1 97 ? -7.740 6.370 -6.062 1.00 98.62 97 LEU A C 1
ATOM 642 O O . LEU A 1 97 ? -6.712 6.942 -5.700 1.00 98.62 97 LEU A O 1
ATOM 646 N N . SER A 1 98 ? -8.507 6.841 -7.046 1.00 98.19 98 SER A N 1
ATOM 647 C CA . SER A 1 98 ? -8.270 8.125 -7.708 1.00 98.19 98 SER A CA 1
ATOM 648 C C . SER A 1 98 ? -8.264 9.275 -6.700 1.00 98.19 98 SER A C 1
ATOM 650 O O . SER A 1 98 ? -9.189 9.405 -5.901 1.00 98.19 98 SER A O 1
ATOM 652 N N . GLY A 1 99 ? -7.248 10.139 -6.758 1.00 96.75 99 GLY A N 1
ATOM 653 C CA . GLY A 1 99 ? -7.105 11.279 -5.847 1.00 96.75 99 GLY A CA 1
ATOM 654 C C . GLY A 1 99 ? -6.587 10.915 -4.452 1.00 96.75 99 GLY A C 1
ATOM 655 O O . GLY A 1 99 ? -6.455 11.797 -3.604 1.00 96.75 99 GLY A O 1
ATOM 656 N N . ALA A 1 100 ? -6.275 9.640 -4.206 1.00 98.44 100 ALA A N 1
ATOM 657 C CA . ALA A 1 100 ? -5.657 9.173 -2.975 1.00 98.44 100 ALA A CA 1
ATOM 658 C C . ALA A 1 100 ? -4.143 8.978 -3.130 1.00 98.44 100 ALA A C 1
ATOM 660 O O . ALA A 1 100 ? -3.633 8.693 -4.217 1.00 98.44 100 ALA A O 1
ATOM 661 N N . THR A 1 101 ? -3.421 9.107 -2.016 1.00 97.06 101 THR A N 1
ATOM 662 C CA . THR A 1 101 ? -1.968 8.935 -1.953 1.00 97.06 101 THR A CA 1
ATOM 663 C C . THR A 1 101 ? -1.563 7.987 -0.825 1.00 97.06 101 THR A C 1
ATOM 665 O O . THR A 1 101 ? -1.919 8.206 0.332 1.00 97.06 10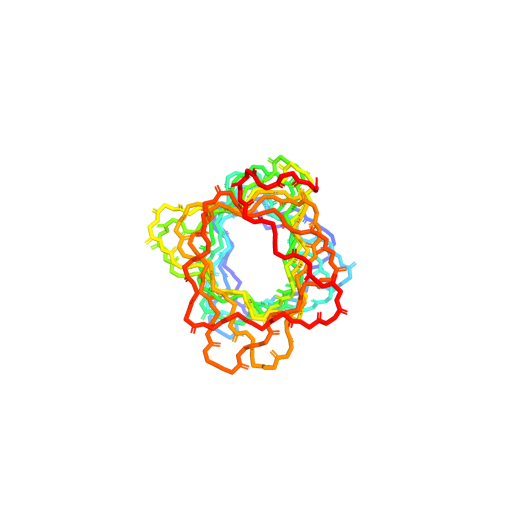1 THR A O 1
ATOM 668 N N . LEU A 1 102 ? -0.756 6.971 -1.138 1.00 95.81 102 LEU A N 1
ATOM 669 C CA . LEU A 1 102 ? 0.081 6.271 -0.159 1.00 95.81 102 LEU A CA 1
ATOM 670 C C . LEU A 1 102 ? 1.448 6.955 -0.101 1.00 95.81 102 LEU A C 1
ATOM 672 O O . LEU A 1 102 ? 2.103 7.096 -1.132 1.00 95.81 102 LEU A O 1
ATOM 676 N N . ASN A 1 103 ? 1.900 7.325 1.094 1.00 93.38 103 ASN A N 1
ATOM 677 C CA . ASN A 1 103 ? 3.237 7.857 1.333 1.00 93.38 103 ASN A CA 1
ATOM 678 C C . ASN A 1 103 ? 4.014 6.953 2.303 1.00 93.38 103 ASN A C 1
ATOM 680 O O . ASN A 1 103 ? 3.585 6.749 3.433 1.00 93.38 103 ASN A O 1
ATOM 684 N N . THR A 1 104 ? 5.177 6.435 1.912 1.00 88.56 104 THR A N 1
ATOM 685 C CA . THR A 1 104 ? 6.011 5.585 2.792 1.00 88.56 104 THR A CA 1
ATOM 686 C C . THR A 1 104 ? 7.233 6.342 3.334 1.00 88.56 104 THR A C 1
ATOM 688 O O . THR A 1 104 ? 8.322 5.787 3.464 1.00 88.56 104 THR A O 1
ATOM 691 N N . SER A 1 105 ? 7.097 7.648 3.598 1.00 70.19 105 SER A N 1
ATOM 692 C CA . SER A 1 105 ? 8.225 8.568 3.828 1.00 70.19 105 SER A CA 1
ATOM 693 C C . SER A 1 105 ? 9.103 8.251 5.042 1.00 70.19 105 SER A C 1
ATOM 695 O O . SER A 1 105 ? 10.279 8.607 5.030 1.00 70.19 105 SER A O 1
ATOM 697 N N . ASN A 1 106 ? 8.593 7.553 6.061 1.00 68.50 106 ASN A N 1
ATOM 698 C CA . ASN A 1 106 ? 9.251 7.522 7.374 1.00 68.50 106 ASN A CA 1
ATOM 699 C C . ASN A 1 106 ? 9.870 6.170 7.754 1.00 68.50 106 ASN A C 1
ATOM 701 O O . ASN A 1 106 ? 10.745 6.149 8.612 1.00 68.50 106 ASN A O 1
ATOM 705 N N . GLN A 1 107 ? 9.446 5.061 7.139 1.00 80.19 107 GLN A N 1
ATOM 706 C CA . GLN A 1 107 ? 9.955 3.707 7.402 1.00 80.19 107 GLN A CA 1
ATOM 707 C C . GLN A 1 107 ? 9.731 2.807 6.177 1.00 80.19 107 GLN A C 1
ATOM 709 O O . GLN A 1 107 ? 8.974 3.166 5.274 1.00 80.19 107 GLN A O 1
ATOM 714 N N . SER A 1 108 ? 10.358 1.628 6.152 1.00 87.00 108 SER A N 1
ATOM 715 C CA . SER A 1 108 ? 10.039 0.600 5.156 1.00 87.00 108 SER A CA 1
ATOM 716 C C . SER A 1 108 ? 8.574 0.173 5.263 1.00 87.00 108 SER A C 1
ATOM 718 O O . SER A 1 108 ? 8.041 -0.021 6.361 1.00 87.00 108 SER A O 1
ATOM 720 N N . PHE A 1 109 ? 7.940 0.003 4.108 1.00 93.62 109 PHE A N 1
ATOM 721 C CA . PHE A 1 109 ? 6.587 -0.526 3.995 1.00 93.62 109 PHE A CA 1
ATOM 722 C C . PHE A 1 109 ? 6.618 -1.796 3.149 1.00 93.62 109 PHE A C 1
ATOM 724 O O . PHE A 1 109 ? 7.178 -1.801 2.050 1.00 93.62 109 PHE A O 1
ATOM 731 N N . ILE A 1 110 ? 6.049 -2.872 3.676 1.00 94.81 110 ILE A N 1
ATOM 732 C CA . ILE A 1 110 ? 5.981 -4.177 3.025 1.00 94.81 110 ILE A CA 1
ATOM 733 C C . ILE A 1 110 ? 4.507 -4.502 2.811 1.00 94.81 110 ILE A C 1
ATOM 735 O O . ILE A 1 110 ? 3.705 -4.444 3.740 1.00 94.81 110 ILE A O 1
ATOM 739 N N . LEU A 1 111 ? 4.148 -4.835 1.580 1.00 97.06 111 LEU A N 1
ATOM 740 C CA . LEU A 1 111 ? 2.816 -5.295 1.221 1.00 97.06 111 LEU A CA 1
ATOM 741 C C . LEU A 1 111 ? 2.935 -6.706 0.654 1.00 97.06 111 LEU A C 1
ATOM 743 O O . LEU A 1 111 ? 3.310 -6.864 -0.503 1.00 97.06 111 LEU A O 1
ATOM 747 N N . ASP A 1 112 ? 2.619 -7.717 1.453 1.00 96.69 112 ASP A N 1
ATOM 748 C CA . ASP A 1 112 ? 2.633 -9.118 1.017 1.00 96.69 112 ASP A CA 1
ATOM 749 C C . ASP A 1 112 ? 1.363 -9.496 0.235 1.00 96.69 112 ASP A C 1
ATOM 751 O O . ASP A 1 112 ? 1.362 -10.483 -0.502 1.00 96.69 112 ASP A O 1
ATOM 755 N N . GLY A 1 113 ? 0.297 -8.700 0.362 1.00 97.25 113 GLY A N 1
ATOM 756 C CA . GLY A 1 113 ? -0.914 -8.809 -0.449 1.00 97.25 113 GLY A CA 1
ATOM 757 C C . GLY A 1 113 ? -0.791 -8.158 -1.831 1.00 97.25 113 GLY A C 1
ATOM 758 O O . GLY A 1 113 ? 0.187 -7.484 -2.152 1.00 97.25 113 GLY A O 1
ATOM 759 N N . ASP A 1 114 ? -1.806 -8.358 -2.671 1.00 98.25 114 ASP A N 1
ATOM 760 C CA . ASP A 1 114 ? -1.861 -7.753 -4.007 1.00 98.25 114 ASP A CA 1
ATOM 761 C C . ASP A 1 114 ? -2.006 -6.223 -3.936 1.00 98.25 114 ASP A C 1
ATOM 763 O O . ASP A 1 114 ? -2.646 -5.681 -3.031 1.00 98.25 114 ASP A O 1
ATOM 767 N N . LEU A 1 115 ? -1.429 -5.523 -4.915 1.00 98.31 115 LEU A N 1
ATOM 768 C CA . LEU A 1 115 ? -1.469 -4.064 -5.018 1.00 98.31 115 LEU A CA 1
ATOM 769 C C . LEU A 1 115 ? -2.318 -3.637 -6.212 1.00 98.31 115 LEU A C 1
ATOM 771 O O . LEU A 1 115 ? -2.061 -4.052 -7.338 1.00 98.31 115 LEU A O 1
ATOM 775 N N . THR A 1 116 ? -3.265 -2.732 -5.990 1.00 98.56 116 THR A N 1
ATOM 776 C CA . THR A 1 116 ? -3.976 -2.027 -7.061 1.00 98.56 116 THR A CA 1
ATOM 777 C C . THR A 1 116 ? -3.870 -0.521 -6.857 1.00 98.56 116 THR A C 1
ATOM 779 O O . THR A 1 116 ? -4.183 -0.001 -5.792 1.00 98.56 116 THR A O 1
ATOM 782 N N . ILE A 1 117 ? -3.446 0.203 -7.887 1.00 98.25 117 ILE A N 1
ATOM 783 C CA . ILE A 1 117 ? -3.442 1.665 -7.931 1.00 98.25 117 ILE A CA 1
ATOM 784 C C . ILE A 1 117 ? -4.318 2.073 -9.105 1.00 98.25 117 ILE A C 1
ATOM 786 O O . ILE A 1 117 ? -3.980 1.815 -10.261 1.00 98.25 117 ILE A O 1
ATOM 790 N N . ASN A 1 118 ? -5.451 2.703 -8.818 1.00 98.25 118 ASN A N 1
ATOM 791 C CA . ASN A 1 118 ? -6.366 3.167 -9.851 1.00 98.25 118 ASN A CA 1
ATOM 792 C C . ASN A 1 118 ? -5.817 4.407 -10.561 1.00 98.25 118 ASN A C 1
ATOM 794 O O . ASN A 1 118 ? -4.925 5.095 -10.061 1.00 98.25 118 ASN A O 1
ATOM 798 N N . ALA A 1 119 ? -6.380 4.711 -11.732 1.00 96.31 119 ALA A N 1
ATOM 799 C CA . ALA A 1 119 ? -6.084 5.952 -12.436 1.00 96.31 119 ALA A CA 1
ATOM 800 C C . ALA A 1 119 ? -6.292 7.157 -11.506 1.00 96.31 119 ALA A C 1
ATOM 802 O O . ALA A 1 119 ? -7.288 7.225 -10.791 1.00 96.31 119 ALA A O 1
ATOM 803 N N . GLY A 1 120 ? -5.318 8.070 -11.473 1.00 95.12 120 GLY A N 1
ATOM 804 C CA . GLY A 1 120 ? -5.302 9.214 -10.553 1.00 95.12 120 GLY A CA 1
ATOM 805 C C . GLY A 1 120 ? -4.871 8.900 -9.112 1.00 95.12 120 GLY A C 1
ATOM 806 O O . GLY A 1 120 ? -4.735 9.828 -8.316 1.00 95.12 120 GLY A O 1
ATOM 807 N N . GLY A 1 121 ? -4.655 7.632 -8.752 1.00 97.88 121 GLY A N 1
ATOM 808 C CA . GLY A 1 121 ? -4.057 7.229 -7.478 1.00 97.88 121 GLY A CA 1
ATOM 809 C C . GLY A 1 121 ? -2.531 7.330 -7.507 1.00 97.88 121 GLY A C 1
ATOM 810 O O . GLY A 1 121 ? -1.906 7.192 -8.562 1.00 97.88 121 GLY A O 1
ATOM 811 N N . THR A 1 122 ? -1.919 7.574 -6.347 1.00 95.50 122 THR A N 1
ATOM 812 C CA . THR A 1 122 ? -0.462 7.747 -6.234 1.00 95.50 122 THR A CA 1
ATOM 813 C C . THR A 1 122 ? 0.135 6.912 -5.103 1.00 95.50 122 THR A C 1
ATOM 815 O O . THR A 1 122 ? -0.345 6.940 -3.974 1.00 95.50 122 THR A O 1
ATOM 818 N N . ALA A 1 123 ? 1.240 6.222 -5.375 1.00 93.69 123 ALA A N 1
ATOM 819 C CA . ALA A 1 123 ? 2.169 5.747 -4.356 1.00 93.69 123 ALA A CA 1
ATOM 820 C C . ALA A 1 123 ? 3.461 6.570 -4.455 1.00 93.69 123 ALA A C 1
ATOM 822 O O . ALA A 1 123 ? 4.189 6.491 -5.446 1.00 93.69 123 ALA A O 1
ATOM 823 N N . THR A 1 124 ? 3.728 7.386 -3.439 1.00 87.19 124 THR A N 1
ATOM 824 C CA . THR A 1 124 ? 4.886 8.283 -3.380 1.00 87.19 124 THR A CA 1
ATOM 825 C C . THR A 1 124 ? 5.821 7.925 -2.233 1.00 87.19 124 THR A C 1
ATOM 827 O O . THR A 1 124 ? 5.431 7.310 -1.237 1.00 87.19 124 THR A O 1
ATOM 830 N N . LYS A 1 125 ? 7.087 8.305 -2.395 1.00 75.75 125 LYS A N 1
ATOM 831 C CA . LYS A 1 125 ? 8.184 7.980 -1.487 1.00 75.75 125 LYS A CA 1
ATOM 832 C C . LYS A 1 125 ? 9.184 9.115 -1.456 1.00 75.75 125 LYS A C 1
ATOM 834 O O . LYS A 1 125 ? 9.623 9.572 -2.506 1.00 75.75 125 LYS A O 1
ATOM 839 N N . THR A 1 126 ? 9.634 9.492 -0.269 1.00 68.56 126 THR A N 1
ATOM 840 C CA . THR A 1 126 ? 10.703 10.489 -0.131 1.00 68.56 126 THR A CA 1
ATOM 841 C C . THR A 1 126 ? 12.078 9.848 0.054 1.00 68.56 126 THR A C 1
ATOM 843 O O . THR A 1 126 ? 13.018 10.278 -0.605 1.00 68.56 126 THR A O 1
ATOM 846 N N . SER A 1 127 ? 12.204 8.807 0.895 1.00 66.94 127 SER A N 1
ATOM 847 C CA . SER A 1 127 ? 13.534 8.331 1.341 1.00 66.94 127 SER A CA 1
ATOM 848 C C . SER A 1 127 ? 13.672 6.817 1.569 1.00 66.94 127 SER A C 1
ATOM 850 O O . SER A 1 127 ? 14.790 6.330 1.687 1.00 66.94 127 SER A O 1
ATOM 852 N N . ASN A 1 128 ? 12.566 6.069 1.657 1.00 77.31 128 ASN A N 1
ATOM 853 C CA . ASN A 1 128 ? 12.549 4.666 2.097 1.00 77.31 128 ASN A CA 1
ATOM 854 C C . ASN A 1 128 ? 12.010 3.703 1.024 1.00 77.31 128 ASN A C 1
ATOM 856 O O . ASN A 1 128 ? 11.528 4.117 -0.033 1.00 77.31 128 ASN A O 1
ATOM 860 N N . THR A 1 129 ? 12.106 2.402 1.313 1.00 82.88 129 THR A N 1
ATOM 861 C CA . THR A 1 129 ? 11.699 1.311 0.414 1.00 82.88 129 THR A CA 1
ATOM 862 C C . THR A 1 129 ? 10.217 0.964 0.580 1.00 82.88 129 THR A C 1
ATOM 864 O O . THR A 1 129 ? 9.731 0.823 1.702 1.00 82.88 129 THR A O 1
ATOM 867 N N . PHE A 1 130 ? 9.521 0.746 -0.540 1.00 91.50 130 PHE A N 1
ATOM 868 C CA . PHE A 1 130 ? 8.251 0.006 -0.561 1.00 91.50 130 PHE A CA 1
ATOM 869 C C . PHE A 1 130 ? 8.489 -1.313 -1.289 1.00 91.50 130 PHE A C 1
ATOM 871 O O . PHE A 1 130 ? 8.840 -1.308 -2.472 1.00 91.50 130 PHE A O 1
ATOM 878 N N . SER A 1 131 ? 8.302 -2.407 -0.565 1.00 92.69 131 SER A N 1
ATOM 879 C CA . SER A 1 131 ? 8.388 -3.772 -1.065 1.00 92.69 131 SER A CA 1
ATOM 880 C C . SER A 1 131 ? 6.992 -4.330 -1.316 1.00 92.69 131 SER A C 1
ATOM 882 O O . SER A 1 131 ? 6.168 -4.353 -0.404 1.00 92.69 131 SER A O 1
ATOM 884 N N . ALA A 1 132 ? 6.732 -4.786 -2.536 1.00 94.75 132 ALA A N 1
ATOM 885 C CA . ALA A 1 132 ? 5.508 -5.476 -2.914 1.00 94.75 132 ALA A CA 1
ATOM 886 C C . ALA A 1 132 ? 5.792 -6.979 -3.091 1.00 94.75 132 ALA A C 1
ATOM 888 O O . ALA A 1 132 ? 6.577 -7.379 -3.953 1.00 94.75 132 ALA A O 1
ATOM 889 N N . GLY A 1 133 ? 5.138 -7.806 -2.278 1.00 94.56 133 GLY A N 1
ATOM 890 C CA . GLY A 1 133 ? 5.209 -9.271 -2.237 1.00 94.56 133 GLY A CA 1
ATOM 891 C C . GLY A 1 133 ? 3.947 -9.991 -2.741 1.00 94.56 133 GLY A C 1
ATOM 892 O O . GLY A 1 133 ? 3.958 -11.219 -2.877 1.00 94.56 133 GLY A O 1
ATOM 893 N N . GLY A 1 134 ? 2.885 -9.246 -3.073 1.00 95.81 134 GLY A N 1
ATOM 894 C CA . GLY A 1 134 ? 1.660 -9.778 -3.680 1.00 95.81 134 GLY A CA 1
ATOM 895 C C . GLY A 1 134 ? 1.891 -10.489 -5.009 1.00 95.81 134 GLY A C 1
ATOM 896 O O . GLY A 1 134 ? 2.873 -10.235 -5.701 1.00 95.81 134 GLY A O 1
ATOM 897 N N . ALA A 1 135 ? 0.994 -11.394 -5.389 1.00 93.88 135 ALA A N 1
ATOM 898 C CA . ALA A 1 135 ? 1.070 -12.077 -6.679 1.00 93.88 135 ALA A CA 1
ATOM 899 C C . ALA A 1 135 ? 0.803 -11.127 -7.848 1.00 93.88 135 ALA A C 1
ATOM 901 O O . ALA A 1 135 ? 1.378 -11.310 -8.920 1.00 93.88 135 ALA A O 1
ATOM 902 N N . ASN A 1 136 ? -0.038 -10.115 -7.638 1.00 95.81 136 ASN A N 1
ATOM 903 C CA . ASN A 1 136 ? -0.457 -9.187 -8.676 1.00 95.81 136 ASN A CA 1
ATOM 904 C C . ASN A 1 136 ? -0.250 -7.733 -8.246 1.00 95.81 136 ASN A C 1
ATOM 906 O O . ASN A 1 136 ? -0.586 -7.326 -7.132 1.00 95.81 136 ASN A O 1
ATOM 910 N N . ILE A 1 137 ? 0.274 -6.944 -9.177 1.00 96.31 137 ILE A N 1
ATOM 911 C CA . ILE A 1 137 ? 0.391 -5.496 -9.098 1.00 96.31 137 ILE A CA 1
ATOM 912 C C . ILE A 1 137 ? -0.327 -4.919 -10.319 1.00 96.31 137 ILE A C 1
ATOM 914 O O . ILE A 1 137 ? 0.052 -5.167 -11.465 1.00 96.31 137 ILE A O 1
ATOM 918 N N . VAL A 1 138 ? -1.370 -4.134 -10.077 1.00 96.75 138 VAL A N 1
ATOM 919 C CA . VAL A 1 138 ? -2.097 -3.382 -11.102 1.00 96.75 138 VAL A CA 1
ATOM 920 C C . VAL A 1 138 ? -1.809 -1.904 -10.881 1.00 96.75 138 VAL A C 1
ATOM 922 O O . VAL A 1 138 ? -2.291 -1.318 -9.916 1.00 96.75 138 VAL A O 1
ATOM 925 N N . ASN A 1 139 ? -1.017 -1.283 -11.751 1.00 95.31 139 ASN A N 1
ATOM 926 C CA . ASN A 1 139 ? -0.729 0.144 -11.683 1.00 95.31 139 ASN A CA 1
ATOM 927 C C . ASN A 1 139 ? -1.368 0.881 -12.861 1.00 95.31 139 ASN A C 1
ATOM 929 O O . ASN A 1 139 ? -0.822 0.892 -13.957 1.00 95.31 139 ASN A O 1
ATOM 933 N N . ASN A 1 140 ? -2.488 1.553 -12.612 1.00 95.19 140 ASN A N 1
ATOM 934 C CA . ASN A 1 140 ? -3.110 2.507 -13.535 1.00 95.19 140 ASN A CA 1
ATOM 935 C C . ASN A 1 140 ? -2.849 3.969 -13.130 1.00 95.19 140 ASN A C 1
ATOM 937 O O . ASN A 1 140 ? -3.278 4.884 -13.828 1.00 95.19 140 ASN A O 1
ATOM 941 N N . GLY A 1 141 ? -2.174 4.192 -11.999 1.00 94.62 141 GLY A N 1
ATOM 942 C CA . GLY A 1 141 ? -1.858 5.507 -11.450 1.00 94.62 141 GLY A CA 1
ATOM 943 C C . GLY A 1 141 ? -0.376 5.853 -11.577 1.00 94.62 141 GLY A C 1
ATOM 944 O O . GLY A 1 141 ? 0.250 5.618 -12.611 1.00 94.62 141 GLY A O 1
ATOM 945 N N . THR A 1 142 ? 0.185 6.443 -10.520 1.00 91.62 142 THR A N 1
ATOM 946 C CA . THR A 1 142 ? 1.604 6.828 -10.462 1.00 91.62 142 THR A CA 1
ATOM 947 C C . THR A 1 142 ? 2.315 6.158 -9.291 1.00 91.62 142 THR A C 1
ATOM 949 O O . THR A 1 142 ? 1.866 6.252 -8.150 1.00 91.62 142 THR A O 1
ATOM 952 N N . ILE A 1 143 ? 3.473 5.552 -9.553 1.00 90.94 143 ILE A N 1
ATOM 953 C CA . ILE A 1 143 ? 4.438 5.125 -8.533 1.00 90.94 143 ILE A CA 1
ATOM 954 C C . ILE A 1 143 ? 5.706 5.957 -8.718 1.00 90.94 143 ILE A C 1
ATOM 956 O O . ILE A 1 143 ? 6.367 5.848 -9.748 1.00 90.94 143 ILE A O 1
ATOM 960 N N . THR A 1 144 ? 6.063 6.777 -7.731 1.00 87.12 144 THR A N 1
ATOM 961 C CA . THR A 1 144 ? 7.175 7.738 -7.840 1.00 87.12 144 THR A CA 1
ATOM 962 C C . THR A 1 144 ? 8.030 7.801 -6.571 1.00 87.12 144 THR A C 1
ATOM 964 O O . THR A 1 144 ? 7.606 7.364 -5.499 1.00 87.12 144 THR A O 1
ATOM 967 N N . GLY A 1 145 ? 9.242 8.353 -6.691 1.00 80.19 145 GLY A N 1
ATOM 968 C CA . GLY A 1 145 ? 10.167 8.582 -5.577 1.00 80.19 145 GLY A CA 1
ATOM 969 C C . GLY A 1 145 ? 11.231 7.491 -5.387 1.00 80.19 145 GLY A C 1
ATOM 970 O O . GLY A 1 145 ? 11.816 7.014 -6.356 1.00 80.19 145 GLY A O 1
ATOM 971 N N . GLY A 1 146 ? 11.515 7.130 -4.130 1.00 74.44 146 GLY A N 1
ATOM 972 C CA . GLY A 1 146 ? 12.502 6.109 -3.727 1.00 74.44 146 GLY A CA 1
ATOM 973 C C . GLY A 1 146 ? 12.234 4.672 -4.221 1.00 74.44 146 GLY A C 1
ATOM 974 O O . GLY A 1 146 ? 11.306 4.417 -4.985 1.00 74.44 146 GLY A O 1
ATOM 975 N N . ALA A 1 147 ? 13.039 3.702 -3.769 1.00 80.94 147 ALA A N 1
ATOM 976 C CA . ALA A 1 147 ? 13.067 2.339 -4.319 1.00 80.94 147 ALA A CA 1
ATOM 977 C C . ALA A 1 147 ? 11.734 1.568 -4.188 1.00 80.94 147 ALA A C 1
ATOM 979 O O . ALA A 1 147 ? 11.142 1.488 -3.105 1.00 80.94 147 ALA A O 1
ATOM 980 N N . PHE A 1 148 ? 11.235 1.010 -5.296 1.00 87.75 148 PHE A N 1
ATOM 981 C CA . PHE A 1 148 ? 10.117 0.068 -5.389 1.00 87.75 148 PHE A CA 1
ATOM 982 C C . PHE A 1 148 ? 10.647 -1.337 -5.653 1.00 87.75 148 PHE A C 1
ATOM 984 O O . PHE A 1 148 ? 11.273 -1.587 -6.683 1.00 87.75 148 PHE A O 1
ATOM 991 N N . ASN A 1 149 ? 10.383 -2.243 -4.718 1.00 88.38 149 ASN A N 1
ATOM 992 C CA . ASN A 1 149 ? 10.953 -3.576 -4.735 1.00 88.38 149 ASN A CA 1
ATOM 993 C C . ASN A 1 149 ? 9.884 -4.620 -5.051 1.00 88.38 149 ASN A C 1
ATOM 995 O O . ASN A 1 149 ? 8.862 -4.689 -4.375 1.00 88.38 149 ASN A O 1
ATOM 999 N N . PHE A 1 150 ? 10.157 -5.461 -6.040 1.00 88.88 150 PHE A N 1
ATOM 1000 C CA . PHE A 1 150 ? 9.419 -6.688 -6.324 1.00 88.88 150 PHE A CA 1
ATOM 1001 C C . PHE A 1 150 ? 10.046 -7.801 -5.478 1.00 88.88 150 PHE A C 1
ATOM 1003 O O . PHE A 1 150 ? 11.229 -8.109 -5.648 1.00 88.88 150 PHE A O 1
ATOM 1010 N N . THR A 1 151 ? 9.310 -8.331 -4.498 1.00 89.38 151 THR A N 1
ATOM 1011 C CA . THR A 1 151 ? 9.879 -9.195 -3.441 1.00 89.38 151 THR A CA 1
ATOM 1012 C C . THR A 1 151 ? 9.243 -10.572 -3.336 1.00 89.38 151 THR A C 1
ATOM 1014 O O . THR A 1 151 ? 9.679 -11.384 -2.520 1.00 89.38 151 THR A O 1
ATOM 1017 N N . ARG A 1 152 ? 8.220 -10.867 -4.140 1.00 88.50 152 ARG A N 1
ATOM 1018 C CA . ARG A 1 152 ? 7.548 -12.167 -4.104 1.00 88.50 152 ARG A CA 1
ATOM 1019 C C . ARG A 1 152 ? 8.487 -13.272 -4.566 1.00 88.50 152 ARG A C 1
ATOM 1021 O O . ARG A 1 152 ? 9.040 -13.160 -5.652 1.00 88.50 152 ARG A O 1
ATOM 1028 N N . SER A 1 153 ? 8.590 -14.368 -3.816 1.00 84.50 153 SER A N 1
ATOM 1029 C CA . SER A 1 153 ? 9.224 -15.587 -4.331 1.00 84.50 153 SER A CA 1
ATOM 1030 C C . SER A 1 153 ? 8.331 -16.236 -5.396 1.00 84.50 153 SER A C 1
ATOM 1032 O O . SER A 1 153 ? 7.161 -16.527 -5.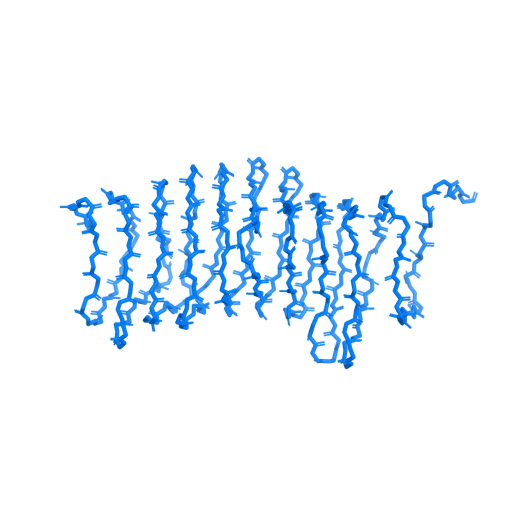143 1.00 84.50 153 SER A O 1
ATOM 1034 N N . GLY A 1 154 ? 8.876 -16.448 -6.592 1.00 81.75 154 GLY A N 1
ATOM 1035 C CA . GLY A 1 154 ? 8.145 -16.930 -7.760 1.00 81.75 154 GLY A CA 1
ATOM 1036 C C . GLY A 1 154 ? 7.550 -15.805 -8.608 1.00 81.75 154 GLY A C 1
ATOM 1037 O O . GLY A 1 154 ? 8.061 -14.686 -8.640 1.00 81.75 154 GLY A O 1
ATOM 1038 N N . ILE A 1 155 ? 6.485 -16.128 -9.345 1.00 83.50 155 ILE A N 1
ATOM 1039 C CA . ILE A 1 155 ? 5.862 -15.214 -10.313 1.00 83.50 155 ILE A CA 1
ATOM 1040 C C . ILE A 1 155 ? 5.138 -14.072 -9.594 1.00 83.50 155 ILE A C 1
ATOM 1042 O O . ILE A 1 155 ? 4.330 -14.315 -8.693 1.00 83.50 155 ILE A O 1
ATOM 1046 N N . GLN A 1 156 ? 5.395 -12.849 -10.056 1.00 88.12 156 GLN A N 1
ATOM 1047 C CA . GLN A 1 156 ? 4.710 -11.617 -9.684 1.00 88.12 156 GLN A CA 1
ATOM 1048 C C . GLN A 1 156 ? 4.274 -10.873 -10.950 1.00 88.12 156 GLN A C 1
ATOM 1050 O O . GLN A 1 156 ? 5.106 -10.440 -11.744 1.00 88.12 156 GLN A O 1
ATOM 1055 N N . ASN A 1 157 ? 2.973 -10.729 -11.165 1.00 89.94 157 ASN A N 1
ATOM 1056 C CA . ASN A 1 157 ? 2.433 -10.080 -12.355 1.00 89.94 157 ASN A CA 1
ATOM 1057 C C . ASN A 1 157 ? 2.358 -8.566 -12.156 1.00 89.94 157 ASN A C 1
ATOM 1059 O O . ASN A 1 157 ? 1.855 -8.100 -11.137 1.00 89.94 157 ASN A O 1
ATOM 1063 N N . LEU A 1 158 ? 2.800 -7.802 -13.149 1.00 90.88 158 LEU A N 1
ATOM 1064 C CA . LEU A 1 158 ? 2.610 -6.361 -13.249 1.00 90.88 158 LEU A CA 1
ATOM 1065 C C . LEU A 1 158 ? 1.746 -6.051 -14.475 1.00 90.88 158 LEU A C 1
ATOM 1067 O O . LEU A 1 158 ? 1.969 -6.582 -15.565 1.00 90.88 158 LEU A O 1
ATOM 1071 N N . SER A 1 159 ? 0.747 -5.199 -14.285 1.00 90.75 159 SER A N 1
ATOM 1072 C CA . SER A 1 159 ? -0.199 -4.763 -15.313 1.00 90.75 159 SER A CA 1
ATOM 1073 C C . SER A 1 159 ? -0.607 -3.306 -15.106 1.00 90.75 159 SER A C 1
ATOM 1075 O O . SER A 1 159 ? -0.302 -2.709 -14.071 1.00 90.75 159 SER A O 1
ATOM 1077 N N . GLY A 1 160 ? -1.356 -2.768 -16.063 1.00 89.69 160 GLY A N 1
ATOM 1078 C CA . GLY A 1 160 ? -1.928 -1.428 -16.035 1.00 89.69 160 GLY A CA 1
ATOM 1079 C C . GLY A 1 160 ? -1.123 -0.415 -16.844 1.00 89.69 160 GLY A C 1
ATOM 1080 O O . GLY A 1 160 ? 0.048 -0.618 -17.152 1.00 89.69 160 GLY A O 1
ATOM 1081 N N . SER A 1 161 ? -1.781 0.686 -17.203 1.00 87.00 161 SER A N 1
ATOM 1082 C CA . SER A 1 161 ? -1.233 1.736 -18.075 1.00 87.00 161 SER A CA 1
ATOM 1083 C C . SER A 1 161 ? -0.608 2.906 -17.304 1.00 87.00 161 SER A C 1
ATOM 1085 O O . SER A 1 161 ? -0.431 3.994 -17.852 1.00 87.00 161 SER A O 1
ATOM 1087 N N . GLY A 1 162 ? -0.366 2.727 -16.008 1.00 86.50 162 GLY A N 1
ATOM 1088 C CA . GLY A 1 162 ? 0.178 3.744 -15.122 1.00 86.50 162 GLY A CA 1
ATOM 1089 C C . GLY A 1 162 ? 1.664 4.008 -15.354 1.00 86.50 162 GLY A C 1
ATOM 1090 O O . GLY A 1 162 ? 2.347 3.331 -16.123 1.00 86.50 162 GLY A O 1
ATOM 1091 N N . THR A 1 163 ? 2.178 5.008 -14.644 1.00 85.62 163 THR A N 1
ATOM 1092 C CA . THR A 1 163 ? 3.586 5.412 -14.708 1.00 85.62 163 THR A CA 1
ATOM 1093 C C . THR A 1 163 ? 4.346 4.915 -13.483 1.00 85.62 163 THR A C 1
ATOM 1095 O O . THR A 1 163 ? 3.895 5.103 -12.351 1.00 85.62 163 THR A O 1
ATOM 1098 N N . LEU A 1 164 ? 5.520 4.316 -13.694 1.00 85.44 164 LEU A N 1
ATOM 1099 C CA . LEU A 1 164 ? 6.486 4.006 -12.638 1.00 85.44 164 LEU A CA 1
ATOM 1100 C C . LEU A 1 164 ? 7.765 4.825 -12.860 1.00 85.44 164 LEU A C 1
ATOM 1102 O O . LEU A 1 164 ? 8.547 4.534 -13.759 1.00 85.44 164 LEU A O 1
ATOM 1106 N N . THR A 1 165 ? 7.990 5.860 -12.054 1.00 81.56 165 THR A N 1
ATOM 1107 C CA . THR A 1 165 ? 9.205 6.705 -12.073 1.00 81.56 165 THR A CA 1
ATOM 1108 C C . THR A 1 165 ? 10.159 6.414 -10.915 1.00 81.56 165 THR A C 1
ATOM 1110 O O . THR A 1 165 ? 11.252 6.980 -10.871 1.00 81.56 165 THR A O 1
ATOM 1113 N N . ALA A 1 166 ? 9.746 5.566 -9.970 1.00 77.31 166 ALA A N 1
ATOM 1114 C CA . ALA A 1 166 ? 10.575 5.105 -8.864 1.00 77.31 166 ALA A CA 1
ATOM 1115 C C . ALA A 1 166 ? 11.762 4.251 -9.344 1.00 77.31 166 ALA A C 1
ATOM 1117 O O . ALA A 1 166 ? 11.666 3.563 -10.360 1.00 77.31 166 ALA A O 1
ATOM 1118 N N . ALA A 1 167 ? 12.856 4.230 -8.575 1.00 77.56 167 ALA A N 1
ATOM 1119 C CA . ALA A 1 167 ? 13.917 3.242 -8.782 1.00 77.56 167 ALA A CA 1
ATOM 1120 C C . ALA A 1 167 ? 13.351 1.833 -8.542 1.00 77.56 167 ALA A C 1
ATOM 1122 O O . ALA A 1 167 ? 12.730 1.599 -7.509 1.00 77.56 167 ALA A O 1
ATOM 1123 N N . ILE A 1 168 ? 13.536 0.901 -9.473 1.00 80.81 168 ILE A N 1
ATOM 1124 C CA . ILE A 1 168 ? 12.947 -0.443 -9.393 1.00 80.81 168 ILE A CA 1
ATOM 1125 C C . ILE A 1 168 ? 14.014 -1.470 -9.039 1.00 80.81 168 ILE A C 1
ATOM 1127 O O . ILE A 1 168 ? 15.018 -1.556 -9.734 1.00 80.81 168 ILE A O 1
ATOM 1131 N N . THR A 1 169 ? 13.747 -2.304 -8.035 1.00 81.06 169 THR A N 1
ATOM 1132 C CA . THR A 1 169 ? 14.567 -3.483 -7.722 1.00 81.06 169 THR A CA 1
ATOM 1133 C C . THR A 1 169 ? 13.714 -4.740 -7.820 1.00 81.06 169 THR A C 1
ATOM 1135 O O . THR A 1 169 ? 12.645 -4.808 -7.223 1.00 81.06 169 THR A O 1
ATOM 1138 N N . ILE A 1 170 ? 14.189 -5.767 -8.518 1.00 81.94 170 ILE A N 1
ATOM 1139 C CA . ILE A 1 170 ? 13.591 -7.108 -8.478 1.00 81.94 170 ILE A CA 1
ATOM 1140 C C . ILE A 1 170 ? 14.506 -7.970 -7.609 1.00 81.94 170 ILE A C 1
ATOM 1142 O O . ILE A 1 170 ? 15.682 -8.135 -7.933 1.00 81.94 170 ILE A O 1
ATOM 1146 N N . LEU A 1 171 ? 14.010 -8.439 -6.461 1.00 81.38 171 LEU A N 1
ATOM 1147 C CA . LEU A 1 171 ? 14.823 -9.201 -5.510 1.00 81.38 171 LEU A CA 1
ATOM 1148 C C . LEU A 1 171 ? 15.056 -10.634 -5.997 1.00 81.38 171 LEU A C 1
ATOM 1150 O O . LEU A 1 171 ? 14.266 -11.198 -6.755 1.00 81.38 171 LEU A O 1
ATOM 1154 N N . ALA A 1 172 ? 16.139 -11.242 -5.508 1.00 73.06 172 ALA A N 1
ATOM 1155 C CA . ALA A 1 172 ? 16.471 -12.629 -5.805 1.00 73.06 172 ALA A CA 1
ATOM 1156 C C . ALA A 1 172 ? 15.304 -13.567 -5.454 1.00 73.06 172 ALA A C 1
ATOM 1158 O O . ALA A 1 172 ? 14.737 -13.501 -4.364 1.00 73.06 172 ALA A O 1
ATOM 1159 N N . GLY A 1 173 ? 14.958 -14.445 -6.396 1.00 73.25 173 GLY A N 1
ATOM 1160 C CA . GLY A 1 173 ? 13.822 -15.357 -6.277 1.00 73.25 173 GLY A CA 1
ATOM 1161 C C . GLY A 1 173 ? 12.493 -14.787 -6.779 1.00 73.25 173 GLY A C 1
ATOM 1162 O O . GLY A 1 173 ? 11.543 -15.560 -6.879 1.00 73.25 173 GLY A O 1
ATOM 1163 N N . SER A 1 174 ? 12.421 -13.497 -7.130 1.00 78.19 174 SER A N 1
ATOM 1164 C CA . SER A 1 174 ? 11.244 -12.891 -7.756 1.00 78.19 174 SER A CA 1
ATOM 1165 C C . SER A 1 174 ? 11.306 -12.919 -9.279 1.00 78.19 174 SER A C 1
ATOM 1167 O O . SER A 1 174 ? 12.360 -12.710 -9.878 1.00 78.19 174 SER A O 1
ATOM 1169 N N . ILE A 1 175 ? 10.161 -13.190 -9.907 1.00 79.44 175 ILE A N 1
ATOM 1170 C CA . ILE A 1 175 ? 9.989 -13.239 -11.360 1.00 79.44 175 ILE A CA 1
ATOM 1171 C C . ILE A 1 175 ? 8.863 -12.276 -11.740 1.00 79.44 175 ILE A C 1
ATOM 1173 O O . ILE A 1 175 ? 7.686 -12.640 -11.720 1.00 79.44 175 ILE A O 1
ATOM 1177 N N . THR A 1 176 ? 9.217 -11.043 -12.103 1.00 82.06 176 THR A N 1
ATOM 1178 C CA . THR A 1 176 ? 8.238 -10.042 -12.547 1.00 82.06 176 THR A CA 1
ATOM 1179 C C . THR A 1 176 ? 7.791 -10.318 -13.982 1.00 82.06 176 THR A C 1
ATOM 1181 O O . THR A 1 176 ? 8.608 -10.308 -14.898 1.00 82.06 176 THR A O 1
ATOM 1184 N N . THR A 1 177 ? 6.492 -10.529 -14.188 1.00 82.44 177 THR A N 1
ATOM 1185 C CA . THR A 1 177 ? 5.874 -10.745 -15.506 1.00 82.44 177 THR A CA 1
ATOM 1186 C C . THR A 1 177 ? 5.033 -9.534 -15.889 1.00 82.44 177 THR A C 1
ATOM 1188 O O . THR A 1 177 ? 4.110 -9.179 -15.163 1.00 82.44 177 THR A O 1
ATOM 1191 N N . LEU A 1 178 ? 5.318 -8.906 -17.031 1.00 83.56 178 LEU A N 1
ATOM 1192 C CA . LEU A 1 178 ? 4.477 -7.837 -17.577 1.00 83.56 178 LEU A CA 1
ATOM 1193 C C . LEU A 1 178 ? 3.306 -8.465 -18.342 1.00 83.56 178 LEU A C 1
ATOM 1195 O O . LEU A 1 178 ? 3.521 -9.216 -19.289 1.00 83.56 178 LEU A O 1
ATOM 1199 N N . THR A 1 179 ? 2.077 -8.171 -17.927 1.00 81.50 179 THR A N 1
ATOM 1200 C CA . THR A 1 179 ? 0.840 -8.708 -18.539 1.00 81.50 179 THR A CA 1
ATOM 1201 C C . THR A 1 179 ? 0.071 -7.662 -19.355 1.00 81.50 179 THR A C 1
ATOM 1203 O O . THR A 1 179 ? -0.954 -7.969 -19.959 1.00 81.50 179 THR A O 1
ATOM 1206 N N . SER A 1 180 ? 0.589 -6.435 -19.411 1.00 79.00 180 SER A N 1
ATOM 1207 C CA . SER A 1 180 ? 0.185 -5.355 -20.315 1.00 79.00 180 SER A CA 1
ATOM 1208 C C . SER A 1 180 ? 1.395 -4.465 -20.619 1.00 79.00 180 SER A C 1
ATOM 1210 O O . SER A 1 180 ? 2.447 -4.621 -19.993 1.00 79.00 180 SER A O 1
ATOM 1212 N N . ASP A 1 181 ? 1.236 -3.498 -21.524 1.00 72.00 181 ASP A N 1
ATOM 1213 C CA . ASP A 1 181 ? 2.225 -2.432 -21.706 1.00 72.00 181 ASP A CA 1
ATOM 1214 C C . ASP A 1 181 ? 2.344 -1.609 -20.415 1.00 72.00 181 ASP A C 1
ATOM 1216 O O . ASP A 1 181 ? 1.332 -1.204 -19.841 1.00 72.00 181 ASP A O 1
ATOM 1220 N N . VAL A 1 182 ? 3.576 -1.370 -19.959 1.00 74.00 182 VAL A N 1
ATOM 1221 C CA . VAL A 1 182 ? 3.885 -0.620 -18.732 1.00 74.00 182 VAL A CA 1
ATOM 1222 C C . VAL A 1 182 ? 4.876 0.491 -19.056 1.00 74.00 182 VAL A C 1
ATOM 1224 O O . VAL A 1 182 ? 5.883 0.258 -19.724 1.00 74.00 182 VAL A O 1
ATOM 1227 N N . THR A 1 183 ? 4.614 1.698 -18.549 1.00 74.44 183 THR A N 1
ATOM 1228 C CA . THR A 1 183 ? 5.487 2.860 -18.765 1.00 74.44 183 THR A CA 1
ATOM 1229 C C . THR A 1 183 ? 6.432 3.072 -17.584 1.00 74.44 183 THR A C 1
ATOM 1231 O O . THR A 1 183 ? 5.997 3.329 -16.457 1.00 74.44 183 THR A O 1
ATOM 1234 N N . PHE A 1 184 ? 7.739 3.045 -17.857 1.00 76.00 184 PHE A N 1
ATOM 1235 C CA . PHE A 1 184 ? 8.790 3.391 -16.897 1.00 76.00 184 PHE A CA 1
ATOM 1236 C C . PHE A 1 184 ? 9.325 4.799 -17.193 1.00 76.00 184 PHE A C 1
ATOM 1238 O O . PHE A 1 184 ? 9.838 5.058 -18.280 1.00 76.00 184 PHE A O 1
ATOM 1245 N N . GLY A 1 185 ? 9.169 5.731 -16.249 1.00 63.09 185 GLY A N 1
ATOM 1246 C CA . GLY A 1 185 ? 9.435 7.158 -16.478 1.00 63.09 185 GLY A CA 1
ATOM 1247 C C . GLY A 1 185 ? 10.890 7.593 -16.267 1.00 63.09 185 GLY A C 1
ATOM 1248 O O . GLY A 1 185 ? 11.345 8.527 -16.916 1.00 63.09 185 GLY A O 1
ATOM 1249 N N . ASN A 1 186 ? 11.637 6.894 -15.412 1.00 57.06 186 ASN A N 1
ATOM 1250 C CA . ASN A 1 186 ? 13.090 7.016 -15.287 1.00 57.06 186 ASN A CA 1
ATOM 1251 C C . ASN A 1 186 ? 13.650 5.620 -15.562 1.00 57.06 186 ASN A C 1
ATOM 1253 O O . ASN A 1 186 ? 13.136 4.667 -14.984 1.00 57.06 186 ASN A O 1
ATOM 1257 N N . GLY A 1 187 ? 14.624 5.479 -16.466 1.00 53.66 187 GLY A N 1
ATOM 1258 C CA . GLY A 1 187 ? 15.144 4.175 -16.904 1.00 53.66 187 GLY A CA 1
ATOM 1259 C C . GLY A 1 187 ? 15.363 3.159 -15.767 1.00 53.66 187 GLY A C 1
ATOM 1260 O O . GLY A 1 187 ? 15.660 3.511 -14.629 1.00 53.66 187 GLY A O 1
ATOM 1261 N N . ILE A 1 188 ? 15.194 1.875 -16.077 1.00 55.56 188 ILE A N 1
ATOM 1262 C CA . ILE A 1 188 ? 15.188 0.786 -15.091 1.00 55.56 188 ILE A CA 1
ATOM 1263 C C . ILE A 1 188 ? 16.618 0.481 -14.617 1.00 55.56 188 ILE A C 1
ATOM 1265 O O . ILE A 1 188 ? 17.464 0.097 -15.421 1.00 55.56 188 ILE A O 1
ATOM 1269 N N . ALA A 1 189 ? 16.875 0.571 -13.309 1.00 51.22 189 ALA A N 1
ATOM 1270 C CA . ALA A 1 189 ? 18.102 0.075 -12.681 1.00 51.22 189 ALA A CA 1
ATOM 1271 C C . ALA A 1 189 ? 17.876 -1.333 -12.095 1.00 51.22 189 ALA A C 1
ATOM 1273 O O . ALA A 1 189 ? 17.698 -1.481 -10.892 1.00 51.22 189 ALA A O 1
ATOM 1274 N N . ALA A 1 190 ? 17.858 -2.372 -12.938 1.00 49.03 190 ALA A N 1
ATOM 1275 C CA . ALA A 1 190 ? 17.639 -3.761 -12.513 1.00 49.03 190 ALA A CA 1
ATOM 1276 C C . ALA A 1 190 ? 18.919 -4.608 -12.619 1.00 49.03 190 ALA A C 1
ATOM 1278 O O . ALA A 1 190 ? 19.616 -4.563 -13.628 1.00 49.03 190 ALA A O 1
ATOM 1279 N N . THR A 1 191 ? 19.197 -5.435 -11.607 1.00 38.34 191 THR A N 1
ATOM 1280 C CA . THR A 1 191 ? 20.243 -6.480 -11.643 1.00 38.34 191 THR A CA 1
ATOM 1281 C C . THR A 1 191 ? 19.803 -7.737 -12.402 1.00 38.34 191 THR A C 1
ATOM 1283 O O . THR A 1 191 ? 20.647 -8.491 -12.879 1.00 38.34 191 THR A O 1
ATOM 1286 N N . SER A 1 192 ? 18.495 -7.950 -12.567 1.00 42.66 192 SER A N 1
ATOM 1287 C CA . SER A 1 192 ? 17.913 -8.975 -13.438 1.00 42.66 192 SER A CA 1
ATOM 1288 C C . SER A 1 192 ? 16.488 -8.580 -13.832 1.00 42.66 192 SER A C 1
ATOM 1290 O O . SER A 1 192 ? 15.668 -8.309 -12.957 1.00 42.66 192 SER A O 1
ATOM 1292 N N . LEU A 1 193 ? 16.189 -8.568 -15.132 1.00 51.09 193 LEU A N 1
ATOM 1293 C CA . LEU A 1 193 ? 14.847 -8.397 -15.695 1.00 51.09 193 LEU A CA 1
ATOM 1294 C C . LEU A 1 193 ? 14.595 -9.558 -16.665 1.00 51.09 193 LEU A C 1
ATOM 1296 O O . LEU A 1 193 ? 15.339 -9.716 -17.631 1.00 51.09 193 LEU A O 1
ATOM 1300 N N . ALA A 1 194 ? 13.572 -10.374 -16.409 1.00 45.59 194 ALA A N 1
ATOM 1301 C CA . ALA A 1 194 ? 13.158 -11.439 -17.318 1.00 45.59 194 ALA A CA 1
ATOM 1302 C C . ALA A 1 194 ? 11.977 -10.951 -18.167 1.00 45.59 194 ALA A C 1
ATOM 1304 O O . ALA A 1 194 ? 10.921 -10.619 -17.637 1.00 45.59 194 ALA A O 1
ATOM 1305 N N . LEU A 1 195 ? 12.162 -10.904 -19.486 1.00 48.75 195 LEU A N 1
ATOM 1306 C CA . LEU A 1 195 ? 11.113 -10.620 -20.464 1.00 48.75 195 LEU A CA 1
ATOM 1307 C C . LEU A 1 195 ? 10.802 -11.935 -21.184 1.00 48.75 195 LEU A C 1
ATOM 1309 O O . LEU A 1 195 ? 11.704 -12.524 -21.776 1.00 48.75 195 LEU A O 1
ATOM 1313 N N . ASN A 1 196 ? 9.559 -12.414 -21.133 1.00 40.78 196 ASN A N 1
ATOM 1314 C CA . ASN A 1 196 ? 9.123 -13.540 -21.960 1.00 40.78 196 ASN A CA 1
ATOM 1315 C C . ASN A 1 196 ? 7.847 -13.191 -22.732 1.00 40.78 196 ASN A C 1
ATOM 1317 O O . ASN A 1 196 ? 7.121 -12.265 -22.373 1.00 40.78 196 ASN A O 1
ATOM 1321 N N . THR A 1 197 ? 7.669 -13.898 -23.847 1.00 36.66 197 THR A N 1
ATOM 1322 C CA . THR A 1 197 ? 6.823 -13.608 -25.017 1.00 36.66 197 THR A CA 1
ATOM 1323 C C . THR A 1 197 ? 5.487 -12.919 -24.712 1.00 36.66 197 THR A C 1
ATOM 1325 O O . THR A 1 197 ? 4.484 -13.562 -24.417 1.00 36.66 197 THR A O 1
ATOM 1328 N 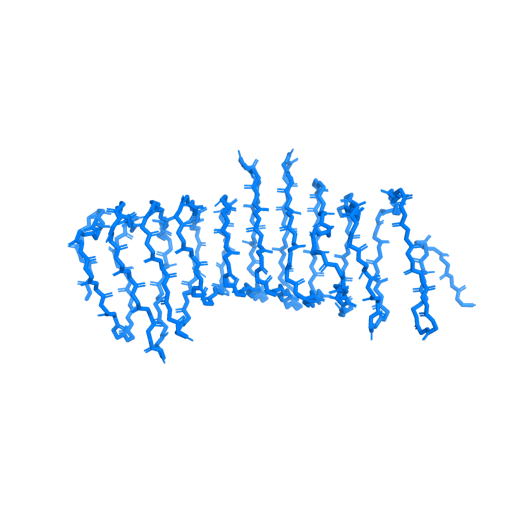N . GLY A 1 198 ? 5.487 -11.587 -24.837 1.00 39.66 198 GLY A N 1
ATOM 1329 C CA . GLY A 1 198 ? 4.308 -10.723 -24.706 1.00 39.66 198 GLY A CA 1
ATOM 1330 C C . GLY A 1 198 ? 4.614 -9.344 -24.113 1.00 39.66 198 GLY A C 1
ATOM 1331 O O . GLY A 1 198 ? 3.935 -8.382 -24.448 1.00 39.66 198 GLY A O 1
ATOM 1332 N N . GLY A 1 199 ? 5.659 -9.228 -23.285 1.00 41.75 199 GLY A N 1
ATOM 1333 C CA . GLY A 1 199 ? 6.069 -7.954 -22.683 1.00 41.75 199 GLY A CA 1
ATOM 1334 C C . GLY A 1 199 ? 7.069 -7.179 -23.545 1.00 41.75 199 GLY A C 1
ATOM 1335 O O . GLY A 1 199 ? 8.173 -7.666 -23.791 1.00 41.75 199 GLY A O 1
ATOM 1336 N N . ILE A 1 200 ? 6.712 -5.963 -23.967 1.00 46.66 200 ILE A N 1
ATOM 1337 C CA . ILE A 1 200 ? 7.643 -5.002 -24.576 1.00 46.66 200 ILE A CA 1
ATOM 1338 C C . ILE A 1 200 ? 8.134 -4.053 -23.478 1.00 46.66 200 ILE A C 1
ATOM 1340 O O . ILE A 1 200 ? 7.344 -3.368 -22.833 1.00 46.66 200 ILE A O 1
ATOM 1344 N N . LEU A 1 201 ? 9.451 -3.990 -23.272 1.00 47.66 201 LEU A N 1
ATOM 1345 C CA . LEU A 1 201 ? 10.071 -2.891 -22.538 1.00 47.66 201 LEU A CA 1
ATOM 1346 C C . LEU A 1 201 ? 10.154 -1.696 -23.495 1.00 47.66 201 LEU A C 1
ATOM 1348 O O . LEU A 1 201 ? 10.877 -1.779 -24.486 1.00 47.66 201 LEU A O 1
ATOM 1352 N N . LEU A 1 202 ? 9.437 -0.605 -23.226 1.00 44.56 202 LEU A N 1
ATOM 1353 C CA . LEU A 1 202 ? 9.633 0.663 -23.934 1.00 44.56 202 LEU A CA 1
ATOM 1354 C C . LEU A 1 202 ? 10.490 1.582 -23.053 1.00 44.56 202 LEU A C 1
ATOM 1356 O O . LEU A 1 202 ? 9.976 2.143 -22.082 1.00 44.56 202 LEU A O 1
ATOM 1360 N N . PRO A 1 203 ? 11.796 1.743 -23.339 1.00 45.22 203 PRO A N 1
ATOM 1361 C CA . PRO A 1 203 ? 12.570 2.831 -22.763 1.00 45.22 203 PRO A CA 1
ATOM 1362 C C . PRO A 1 203 ? 11.921 4.163 -23.148 1.00 45.22 203 PRO A C 1
ATOM 1364 O O . PRO A 1 203 ? 11.391 4.307 -24.255 1.00 45.22 203 PRO A O 1
ATOM 1367 N N . SER A 1 204 ? 11.966 5.145 -22.251 1.00 38.94 204 SER A N 1
ATOM 1368 C CA . SER A 1 204 ? 11.442 6.478 -22.538 1.00 38.94 204 SER A CA 1
ATOM 1369 C C . SER A 1 204 ? 12.054 7.032 -23.835 1.00 38.94 204 SER A C 1
ATOM 1371 O O . SER A 1 204 ? 13.272 7.083 -23.997 1.00 38.94 204 SER A O 1
ATOM 1373 N N . GLY A 1 205 ? 11.193 7.415 -24.785 1.00 39.97 205 GLY A N 1
ATOM 1374 C CA . GLY A 1 205 ? 11.595 7.990 -26.076 1.00 39.97 205 GLY A CA 1
ATOM 1375 C C . GLY A 1 205 ? 11.638 7.036 -27.277 1.00 39.97 205 GLY A C 1
ATOM 1376 O O . GLY A 1 205 ? 11.922 7.500 -28.378 1.00 39.97 205 GLY A O 1
ATOM 1377 N N . ALA A 1 206 ? 11.329 5.744 -27.127 1.00 34.62 206 ALA A N 1
ATOM 1378 C CA . ALA A 1 206 ? 11.216 4.834 -28.269 1.00 34.62 206 ALA A CA 1
ATOM 1379 C C . ALA A 1 206 ? 9.799 4.875 -28.878 1.00 34.62 206 ALA A C 1
ATOM 1381 O O . ALA A 1 206 ? 8.843 4.374 -28.286 1.00 34.62 206 ALA A O 1
ATOM 1382 N N . THR A 1 207 ? 9.650 5.472 -30.063 1.00 39.12 207 THR A N 1
ATOM 1383 C CA . THR A 1 207 ? 8.474 5.262 -30.926 1.00 39.12 207 THR A CA 1
ATOM 1384 C C . THR A 1 207 ? 8.650 3.996 -31.763 1.00 39.12 207 THR A C 1
ATOM 1386 O O . THR A 1 207 ? 9.778 3.659 -32.117 1.00 39.12 207 THR A O 1
ATOM 1389 N N . ARG A 1 208 ? 7.534 3.313 -32.047 1.00 45.47 208 ARG A N 1
ATOM 1390 C CA . ARG A 1 208 ? 7.471 2.069 -32.834 1.00 45.47 208 ARG A CA 1
ATOM 1391 C C . ARG A 1 208 ? 8.160 2.166 -34.191 1.00 45.47 208 ARG A C 1
ATOM 1393 O O . ARG A 1 208 ? 8.020 3.230 -34.833 1.00 45.47 208 ARG A O 1
#

Sequence (208 aa):
MFASSDATLVGNVTLGDGNVTATSLALNTGAVLAVSGNTLTLNGVSLSGAGTLSGAGLVRMQATSTISASGTYNAPFEINSGTTTGSGTLGGPLTILSGATLNTSNQSFILDGDLTINAGGTATKTSNTFSAGGANIVNNGTITGGAFNFTRSGIQNLSGSGTLTAAITILAGSITTLTSDVTFGNGIAATSLALNTGGILLPSGATR

Secondary structure (DSSP, 8-state):
---SSEEEE-SEEEE-SEEE-SSEEEE-TT-EEEE-SSEEEEES-EEEESSEEESSSEEEEESSEEEEE-SEE-S-EEE-SEEEEEEEEE-S-EEE-TTEEEE--SS-EEE-S-EEE-TT-EEE-SSS-EEE-SSEEEESSEE-SS-EEE--SEEEEEESS-EE-S-EEE-TTEEEEE-S--EESS----S-----TT---B-TT---

Radius of gyration: 17.53 Å; chains: 1; bounding box: 41×29×57 Å

Foldseek 3Di:
DDDDQEAEADAEDEDAADEDPHCEYEDEDHYEYEDEQYEYEYANYEYEYAHAYYYAYEDEYEAEYEYHHNHHAAYEYEDAEHEYAYDDEHNHEYEFEAHYEYEPAPYEYEYLAEYHYADNGEYEYADYEYEYQHQEYEAQEEYDYEEYEDEHQEHHEYEHAYEYAYAYEYDPRYAYEYPYAYHYPHDYPYPDHDYDPPYDDDDPPDDD

pLDDT: mean 81.31, std 17.93, range [34.62, 98.69]